Protein AF-A0A979FRA0-F1 (afdb_monomer)

Sequence (270 aa):
MNPRRVLERLTGSRADPGGRPKLDQGNKFKLGGATSFHTFFSFVCSLSHVQKRQSEENLNFDPKLLNEIYFVYCNFIYDYVWGKSGFSLNTWFPELPEVSCQLVKMSRCSTEEKYEFKFSNGVSHSSVFDETSFLQSFYVDKKVFERVGQELCTALDVAVSMGGCEAVVESFYSVVDTQRKGSTMSNETLELQSIIDWCYPKPYRCPATMETVANLMLDGNFLLGITPSPPSVHMDTKNKSPFSEVSKVLQRLKNEPVKYAFLLHTDDFR

Foldseek 3Di:
DDVLVLVQQLFFFAPDPPGDTQTPVGPDPPCVCLVVQLVLLVVCLVDPVSVVCCVVVVDPSDSVCSVVLVCLVSVLSNCQQQNLDDHAVCLQFVFDDRDNFGWGGWHQDPVDQKIWTATPVRDIDIGHGDPPSVLVCCVPPPVNVVSSDPSNNSSVVVVVVVVVVVVLVVLLVVLLVVQVVPDPDDPVVSNVVSCCPSVDDDVVVVLVVLLVVLCCQQVPDVVVPRDHDPQDQDPPVVDPDRAGPSRVSVVVPVPDDDDDDDPDDPPVPD

Radius of gyration: 28.32 Å; Cα contacts (8 Å, |Δi|>4): 254; chains: 1; bounding box: 82×46×56 Å

Solvent-accessible surface area (backbone atoms only — not comparable to full-atom values): 16129 Å² total; per-residue (Å²): 127,66,66,65,70,52,54,65,58,63,21,27,38,34,91,44,100,86,51,74,65,51,28,77,77,44,97,50,86,70,63,90,51,49,64,62,46,44,56,49,52,44,51,51,52,67,35,70,70,50,49,50,47,26,72,76,69,74,49,85,74,46,81,84,45,48,63,59,55,51,47,48,54,53,49,48,56,46,41,45,73,75,44,95,74,93,64,66,60,33,60,36,19,72,65,42,72,98,63,96,54,51,79,31,32,37,41,70,48,94,89,47,86,33,34,37,38,31,31,70,84,71,52,72,46,58,27,49,74,38,65,65,47,46,59,46,38,54,79,70,37,64,72,46,30,72,69,58,36,71,66,51,50,53,53,47,53,51,45,53,53,58,53,47,50,52,54,51,50,52,55,46,51,52,45,39,57,62,56,62,75,73,60,98,69,55,70,70,58,49,50,53,51,29,50,48,63,69,74,41,75,61,66,91,78,35,61,69,59,50,49,50,53,51,48,42,41,50,70,27,34,78,93,79,70,38,70,53,42,78,82,59,81,63,78,51,91,88,45,102,58,98,58,23,76,69,52,49,52,57,50,57,68,70,47,83,78,88,85,71,89,85,81,70,71,86,73,85,79,119

Organism: Hyalella azteca (NCBI:txid294128)

Mean predicted aligned error: 17.28 Å

Secondary structure (DSSP, 8-state):
--HHHHHGGG-EE-SSTTSPPEETT-SS--STTHHHHHHHHHHHHH-HHHHHHHHHHT----TTSHHHHHHHHHHHHHHHHH--SS--GGGT-TTS----SPEEEEEE-SSSSEEEEEETTS-EEEEE--HHHHHHHHHH-HHHHHHHHHHHHHHHHHHHHHHHHHHHHHHHHHHHHHHHTS----HHHHHHHHHHHHHSPPGGG-HHHHHHHHHHHHH-BGGGTBPPPPP-----TT------HHHHHHHHHHS-----TTS--TTTT-

Structure (mmCIF, N/CA/C/O backbone):
data_AF-A0A979FRA0-F1
#
_entry.id   AF-A0A979FRA0-F1
#
loop_
_atom_site.group_PDB
_atom_site.id
_atom_site.type_symbol
_atom_site.label_atom_id
_atom_site.label_alt_id
_atom_site.label_comp_id
_atom_site.label_asym_id
_atom_site.label_entity_id
_atom_site.label_seq_id
_atom_site.pdbx_PDB_ins_code
_atom_site.Cartn_x
_atom_site.Cartn_y
_atom_site.Cartn_z
_atom_site.occupancy
_atom_site.B_iso_or_equiv
_atom_site.auth_seq_id
_atom_site.auth_comp_id
_atom_site.auth_asym_id
_atom_site.auth_atom_id
_atom_site.pdbx_PDB_model_num
ATOM 1 N N . MET A 1 1 ? -0.623 7.232 -3.099 1.00 61.62 1 MET A N 1
ATOM 2 C CA . MET A 1 1 ? -1.800 7.214 -2.198 1.00 61.62 1 MET A CA 1
ATOM 3 C C . MET A 1 1 ? -1.291 6.751 -0.837 1.00 61.62 1 MET A C 1
ATOM 5 O O . MET A 1 1 ? -0.860 5.620 -0.763 1.00 61.62 1 MET A O 1
ATOM 9 N N . ASN A 1 2 ? -1.168 7.613 0.182 1.00 68.81 2 ASN A N 1
ATOM 10 C CA . ASN A 1 2 ? -0.488 7.219 1.431 1.00 68.81 2 ASN A CA 1
ATOM 11 C C . ASN A 1 2 ? -1.510 6.640 2.438 1.00 68.81 2 ASN A C 1
ATOM 13 O O . ASN A 1 2 ? -2.315 7.421 2.963 1.00 68.81 2 ASN A O 1
ATOM 17 N N . PRO A 1 3 ? -1.509 5.318 2.709 1.00 71.31 3 PRO A N 1
ATOM 18 C CA . PRO A 1 3 ? -2.483 4.680 3.599 1.00 71.31 3 PRO A CA 1
ATOM 19 C C . PRO A 1 3 ? -2.369 5.173 5.047 1.00 71.31 3 PRO A C 1
ATOM 21 O O . PRO A 1 3 ? -3.390 5.366 5.709 1.00 71.31 3 PRO A O 1
ATOM 24 N N . ARG A 1 4 ? -1.160 5.512 5.518 1.00 74.56 4 ARG A N 1
ATOM 25 C CA . ARG A 1 4 ? -0.926 6.034 6.876 1.00 74.56 4 ARG A CA 1
ATOM 26 C C . ARG A 1 4 ? -1.679 7.343 7.120 1.00 74.56 4 ARG A C 1
ATOM 28 O O . ARG A 1 4 ? -2.344 7.490 8.139 1.00 74.56 4 ARG A O 1
ATOM 35 N N . ARG A 1 5 ? -1.692 8.254 6.138 1.00 72.88 5 ARG A N 1
ATOM 36 C CA . ARG A 1 5 ? -2.464 9.513 6.224 1.00 72.88 5 ARG A CA 1
ATOM 37 C C . ARG A 1 5 ? -3.975 9.298 6.285 1.00 72.88 5 ARG A C 1
ATOM 39 O O . ARG A 1 5 ? -4.693 10.167 6.776 1.00 72.88 5 ARG A O 1
ATOM 46 N N . VAL A 1 6 ? -4.474 8.189 5.742 1.00 73.88 6 VAL A N 1
ATOM 47 C CA . VAL A 1 6 ? -5.894 7.832 5.844 1.00 73.88 6 VAL A CA 1
ATOM 48 C C . VAL A 1 6 ? -6.181 7.262 7.227 1.00 73.88 6 VAL A C 1
ATOM 50 O O . VAL A 1 6 ? -7.120 7.721 7.8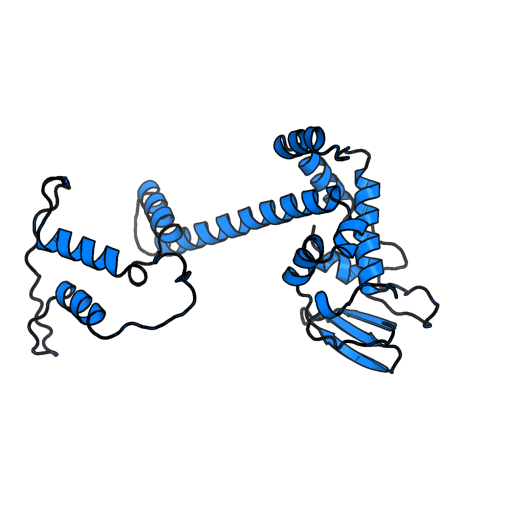69 1.00 73.88 6 VAL A O 1
ATOM 53 N N . LEU A 1 7 ? -5.333 6.362 7.729 1.00 80.38 7 LEU A N 1
ATOM 54 C CA . LEU A 1 7 ? -5.443 5.789 9.076 1.00 80.38 7 LEU A CA 1
ATOM 55 C C . LEU A 1 7 ? -5.371 6.851 10.182 1.00 80.38 7 LEU A C 1
ATOM 57 O O . LEU A 1 7 ? -6.144 6.801 11.133 1.00 80.38 7 LEU A O 1
ATOM 61 N N . GLU A 1 8 ? -4.525 7.868 10.026 1.00 78.62 8 GLU A N 1
ATOM 62 C CA . GLU A 1 8 ? -4.472 9.035 10.921 1.00 78.62 8 GLU A CA 1
ATOM 63 C C . GLU A 1 8 ? -5.811 9.774 11.041 1.00 78.62 8 GLU A C 1
ATOM 65 O O . GLU A 1 8 ? -6.120 10.341 12.084 1.00 78.62 8 GLU A O 1
ATOM 70 N N . ARG A 1 9 ? -6.615 9.793 9.974 1.00 75.75 9 ARG A N 1
ATOM 71 C CA . ARG A 1 9 ? -7.944 10.430 9.978 1.00 75.75 9 ARG A CA 1
ATOM 72 C C . ARG A 1 9 ? -9.012 9.529 10.586 1.00 75.75 9 ARG A C 1
ATOM 74 O O . ARG A 1 9 ? -10.092 10.014 10.915 1.00 75.75 9 ARG A O 1
ATOM 81 N N . LEU A 1 10 ? -8.719 8.237 10.702 1.00 79.12 10 LEU A N 1
ATOM 82 C CA . LEU A 1 10 ? -9.599 7.234 11.281 1.00 79.12 10 LEU A CA 1
ATOM 83 C C . LEU A 1 10 ? -9.422 7.103 12.797 1.00 79.12 10 LEU A C 1
ATOM 85 O O . LEU A 1 10 ? -10.138 6.303 13.396 1.00 79.12 10 LEU A O 1
ATOM 89 N N . THR A 1 11 ? -8.545 7.893 13.432 1.00 85.19 11 THR A N 1
ATOM 90 C CA . THR A 1 11 ? -8.477 7.955 14.897 1.00 85.19 11 THR A CA 1
ATOM 91 C C . THR A 1 11 ? -9.767 8.539 15.467 1.00 85.19 11 THR A C 1
ATOM 93 O O . THR A 1 11 ? -10.363 9.473 14.919 1.00 85.19 11 THR A O 1
ATOM 96 N N . GLY A 1 12 ? -10.242 7.951 16.557 1.00 86.06 12 GLY A N 1
ATOM 97 C CA . GLY A 1 12 ? -11.521 8.308 17.146 1.00 86.06 12 GLY A CA 1
ATOM 98 C C . GLY A 1 12 ? -12.008 7.303 18.175 1.00 86.06 12 GLY A C 1
ATOM 99 O O . GLY A 1 12 ? -11.317 6.347 18.535 1.00 86.06 12 GLY A O 1
ATOM 100 N N . SER A 1 13 ? -13.229 7.526 18.657 1.00 85.75 13 SER A N 1
ATOM 101 C CA . SER A 1 13 ? -13.857 6.695 19.688 1.00 85.75 13 SER A CA 1
ATOM 102 C C . SER A 1 13 ? -15.336 6.436 19.423 1.00 85.75 13 SER A C 1
ATOM 104 O O . SER A 1 13 ? -16.061 7.280 18.901 1.00 85.75 13 SER A O 1
ATOM 106 N N . ARG A 1 14 ? -15.801 5.253 19.806 1.00 83.19 14 ARG A N 1
ATOM 107 C CA . ARG A 1 14 ? -17.188 4.811 19.736 1.00 83.19 14 ARG A CA 1
ATOM 108 C C . ARG A 1 14 ? -17.809 4.965 21.121 1.00 83.19 14 ARG A C 1
ATOM 110 O O . ARG A 1 14 ? -17.266 4.442 22.087 1.00 83.19 14 ARG A O 1
ATOM 117 N N . ALA A 1 15 ? -18.930 5.680 21.211 1.00 67.38 15 ALA A N 1
ATOM 118 C CA . ALA A 1 15 ? -19.650 5.829 22.476 1.00 67.38 15 ALA A CA 1
ATOM 119 C C . ALA A 1 15 ? -20.295 4.502 22.922 1.00 67.38 15 ALA A C 1
ATOM 121 O O . ALA A 1 15 ? -20.262 4.200 24.105 1.00 67.38 15 ALA A O 1
ATOM 122 N N . ASP A 1 16 ? -20.778 3.690 21.966 1.00 64.06 16 ASP A N 1
ATOM 123 C CA . ASP A 1 16 ? -21.444 2.400 22.199 1.00 64.06 16 ASP A CA 1
ATOM 124 C C . ASP A 1 16 ? -21.172 1.393 21.062 1.00 64.06 16 ASP A C 1
ATOM 126 O O . ASP A 1 16 ? -20.960 1.816 19.921 1.00 64.06 16 ASP A O 1
ATOM 130 N N . PRO A 1 17 ? -21.284 0.066 21.297 1.00 59.38 17 PRO A N 1
ATOM 131 C CA . PRO A 1 17 ? -21.150 -0.983 20.273 1.00 59.38 17 PRO A CA 1
ATOM 132 C C . PRO A 1 17 ? -21.996 -0.757 19.006 1.00 59.38 17 PRO A C 1
ATOM 134 O O . PRO A 1 17 ? -21.631 -1.207 17.919 1.00 59.38 17 PRO A O 1
ATOM 137 N N . GLY A 1 18 ? -23.143 -0.080 19.127 1.00 63.12 18 GLY A N 1
ATOM 138 C CA . GLY A 1 18 ? -24.044 0.242 18.012 1.00 63.12 18 GLY A CA 1
ATOM 139 C C . GLY A 1 18 ? -23.847 1.632 17.392 1.00 63.12 18 GLY A C 1
ATOM 140 O O . GLY A 1 18 ? -24.379 1.890 16.315 1.00 63.12 18 GLY A O 1
ATOM 141 N N . GLY A 1 19 ? -23.091 2.529 18.034 1.00 68.25 19 GLY A N 1
ATOM 142 C CA . GLY A 1 19 ? -22.921 3.914 17.581 1.00 68.25 19 GLY A CA 1
ATOM 143 C C . GLY A 1 19 ? -21.961 4.046 16.395 1.00 68.25 19 GLY A C 1
ATOM 144 O O . GLY A 1 19 ? -21.154 3.156 16.132 1.00 68.25 19 GLY A O 1
ATOM 145 N N . ARG A 1 20 ? -21.996 5.167 15.668 1.00 72.88 20 ARG A N 1
ATOM 146 C CA . ARG A 1 20 ? -20.899 5.513 14.744 1.00 72.88 20 ARG A CA 1
ATOM 147 C C . ARG A 1 20 ? -19.710 6.067 15.545 1.00 72.88 20 ARG A C 1
ATOM 149 O O . ARG A 1 20 ? -19.945 6.812 16.498 1.00 72.88 20 ARG A O 1
ATOM 156 N N . PRO A 1 21 ? -18.458 5.721 15.199 1.00 77.06 21 PRO A N 1
ATOM 157 C CA . PRO A 1 21 ? -17.290 6.310 15.840 1.00 77.06 21 PRO A CA 1
ATOM 158 C C . PRO A 1 21 ? -17.247 7.824 15.593 1.00 77.06 21 PRO A C 1
ATOM 160 O O . PRO A 1 21 ? -17.488 8.296 14.481 1.00 77.06 21 PRO A O 1
ATOM 163 N N . LYS A 1 22 ? -16.933 8.580 16.644 1.00 79.94 22 LYS A N 1
ATOM 164 C CA . LYS A 1 22 ? -16.610 10.003 16.603 1.00 79.94 22 LYS A CA 1
ATOM 165 C C . LYS A 1 22 ? -15.120 10.131 16.302 1.00 79.94 22 LYS A C 1
ATOM 167 O O . LYS A 1 22 ? -14.291 9.840 17.163 1.00 79.94 22 LYS A O 1
ATOM 172 N N . LEU A 1 23 ? -14.807 10.524 15.072 1.00 80.94 23 LEU A N 1
ATOM 173 C CA . LEU A 1 23 ? -13.432 10.714 14.611 1.00 80.94 23 LEU A CA 1
ATOM 174 C C . LEU A 1 23 ? -12.859 12.033 15.146 1.00 80.94 23 LEU A C 1
ATOM 176 O O . LEU A 1 23 ? -13.575 13.039 15.214 1.00 80.94 23 LEU A O 1
ATOM 180 N N . ASP A 1 24 ? -11.571 12.043 15.488 1.00 72.31 24 ASP A N 1
ATOM 181 C CA . ASP A 1 24 ? -10.903 13.188 16.128 1.00 72.31 24 ASP A CA 1
ATOM 182 C C . ASP A 1 24 ? -10.883 14.436 15.226 1.00 72.31 24 ASP A C 1
ATOM 184 O O . ASP A 1 24 ? -10.923 15.567 15.708 1.00 72.31 24 ASP A O 1
ATOM 188 N N . GLN A 1 25 ? -10.899 14.254 13.900 1.00 66.56 25 GLN A N 1
ATOM 189 C CA . GLN A 1 25 ? -10.917 15.355 12.923 1.00 66.56 25 GLN A CA 1
ATOM 190 C C . GLN A 1 25 ? -12.334 15.846 12.545 1.00 66.56 25 GLN A C 1
ATOM 192 O O . GLN A 1 25 ? -12.480 16.659 11.623 1.00 66.56 25 GLN A O 1
ATOM 197 N N . GLY A 1 26 ? -13.368 15.398 13.270 1.00 57.03 26 GLY A N 1
ATOM 198 C CA . GLY A 1 26 ? -14.784 15.627 12.969 1.00 57.03 26 GLY A CA 1
ATOM 199 C C . GLY A 1 26 ? -15.350 14.583 11.998 1.00 57.03 26 GLY A C 1
ATOM 200 O O . GLY A 1 26 ? -14.606 13.941 11.266 1.00 57.03 26 GLY A O 1
ATOM 201 N N . ASN A 1 27 ? -16.681 14.421 11.959 1.00 50.19 27 ASN A N 1
ATOM 202 C CA . ASN A 1 27 ? -17.421 13.424 11.148 1.00 50.19 27 ASN A CA 1
ATOM 203 C C . ASN A 1 27 ? -17.244 13.536 9.615 1.00 50.19 27 ASN A C 1
ATOM 205 O O . ASN A 1 27 ? -18.031 12.974 8.855 1.00 50.19 27 ASN A O 1
ATOM 209 N N . LYS A 1 28 ? -16.263 14.293 9.131 1.00 48.88 28 LYS A N 1
ATOM 210 C CA . LYS A 1 28 ? -15.995 14.470 7.712 1.00 48.88 28 LYS A CA 1
ATOM 211 C C . LYS A 1 28 ? -14.612 13.913 7.428 1.00 48.88 28 LYS A C 1
ATOM 213 O O . LYS A 1 28 ? -13.627 14.440 7.939 1.00 48.88 28 LYS A O 1
ATOM 218 N N . PHE A 1 29 ? -14.544 12.912 6.551 1.00 52.38 29 PHE A N 1
ATOM 219 C CA . PHE A 1 29 ? -13.369 12.696 5.713 1.00 52.38 29 PHE A CA 1
ATOM 220 C C . PHE A 1 29 ? -12.988 14.058 5.125 1.00 52.38 29 PHE A C 1
ATOM 222 O O . PHE A 1 29 ? -13.636 14.548 4.200 1.00 52.38 29 PHE A 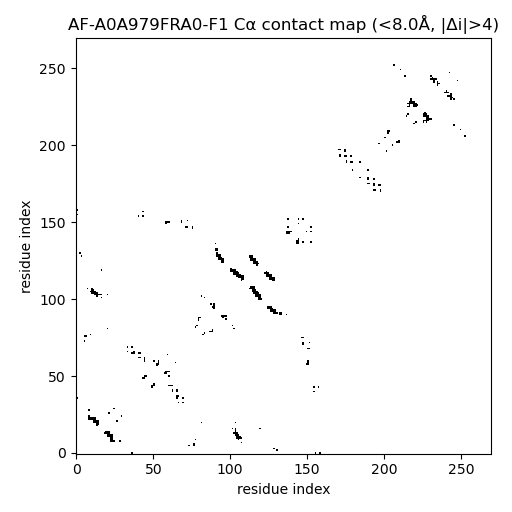O 1
ATOM 229 N N . LYS A 1 30 ? -12.009 14.754 5.712 1.00 50.66 30 LYS A N 1
ATOM 230 C CA . LYS A 1 30 ? -11.547 16.014 5.138 1.00 50.66 30 LYS A CA 1
ATOM 231 C C . LYS A 1 30 ? -10.976 15.678 3.762 1.00 50.66 30 LYS A C 1
ATOM 233 O O . LYS A 1 30 ? -10.044 14.882 3.660 1.00 50.66 30 LYS A O 1
ATOM 238 N N . LEU A 1 31 ? -11.519 16.318 2.723 1.00 49.50 31 LEU A N 1
ATOM 239 C CA . LEU A 1 31 ? -11.141 16.196 1.305 1.00 49.50 31 LEU A CA 1
ATOM 240 C C . LEU A 1 31 ? -9.665 16.518 1.002 1.00 49.50 31 LEU A C 1
ATOM 242 O O . LEU A 1 31 ? -9.264 16.472 -0.154 1.00 49.50 31 LEU A O 1
ATOM 246 N N . GLY A 1 32 ? -8.818 16.787 2.000 1.00 52.31 32 GLY A N 1
ATOM 247 C CA . GLY A 1 32 ? -7.389 17.088 1.845 1.00 52.31 32 GLY A CA 1
ATOM 248 C C . GLY A 1 32 ? -6.532 15.927 1.319 1.00 52.31 32 GLY A C 1
ATOM 249 O O . GLY A 1 32 ? -5.332 15.898 1.550 1.00 52.31 32 GLY A O 1
ATOM 250 N N . GLY A 1 33 ? -7.138 14.915 0.700 1.00 63.47 33 GLY A N 1
ATOM 251 C CA . GLY A 1 33 ? -6.466 13.913 -0.132 1.00 63.47 33 GLY A CA 1
ATOM 252 C C . GLY A 1 33 ? -7.189 13.644 -1.456 1.00 63.47 33 GLY A C 1
ATOM 253 O O . GLY A 1 33 ? -6.612 12.989 -2.316 1.00 63.47 33 GLY A O 1
ATOM 254 N N . ALA A 1 34 ? -8.407 14.169 -1.638 1.00 71.69 34 ALA A N 1
ATOM 255 C CA . ALA A 1 34 ? -9.209 13.981 -2.840 1.00 71.69 34 ALA A CA 1
ATOM 256 C C . ALA A 1 34 ? -8.566 14.689 -4.030 1.00 71.69 34 ALA A C 1
ATOM 258 O O . ALA A 1 34 ? -8.381 14.072 -5.063 1.00 71.69 34 ALA A O 1
ATOM 259 N N . THR A 1 35 ? -8.112 15.936 -3.867 1.00 72.50 35 THR A N 1
ATOM 260 C CA . THR A 1 35 ? -7.425 16.668 -4.943 1.00 72.50 35 THR A CA 1
ATOM 261 C C . THR A 1 35 ? -6.179 15.924 -5.422 1.00 72.50 35 THR A C 1
ATOM 263 O O . THR A 1 35 ? -6.018 15.707 -6.616 1.00 72.50 35 THR A O 1
ATOM 266 N N . SER A 1 36 ? -5.331 15.462 -4.496 1.00 73.56 36 SER A N 1
ATOM 267 C CA . SER A 1 36 ? -4.138 14.679 -4.838 1.00 73.56 36 SER A CA 1
ATOM 268 C C . SER A 1 36 ? -4.493 13.348 -5.497 1.00 73.56 36 SER A C 1
ATOM 270 O O . SER A 1 36 ? -3.828 12.946 -6.447 1.00 73.56 36 SER A O 1
ATOM 272 N N . PHE A 1 37 ? -5.543 12.674 -5.019 1.00 78.69 37 PHE A N 1
ATOM 273 C CA . PHE A 1 37 ? -6.024 11.447 -5.640 1.00 78.69 37 PHE A CA 1
ATOM 274 C C . PHE A 1 37 ? -6.607 11.695 -7.032 1.00 78.69 37 PHE A C 1
ATOM 276 O O . PHE A 1 37 ? -6.318 10.927 -7.932 1.00 78.69 37 PHE A O 1
ATOM 283 N N . HIS A 1 38 ? -7.362 12.771 -7.248 1.00 82.44 38 HIS A N 1
ATOM 284 C CA . HIS A 1 38 ? -7.928 13.116 -8.552 1.00 82.44 38 HIS A CA 1
ATOM 285 C C . HIS A 1 38 ? -6.833 13.419 -9.568 1.00 82.44 38 HIS A C 1
ATOM 287 O O . HIS A 1 38 ? -6.895 12.917 -10.687 1.00 82.44 38 HIS A O 1
ATOM 293 N N . THR A 1 39 ? -5.816 14.194 -9.177 1.00 81.12 39 THR A N 1
ATOM 294 C CA . THR A 1 39 ?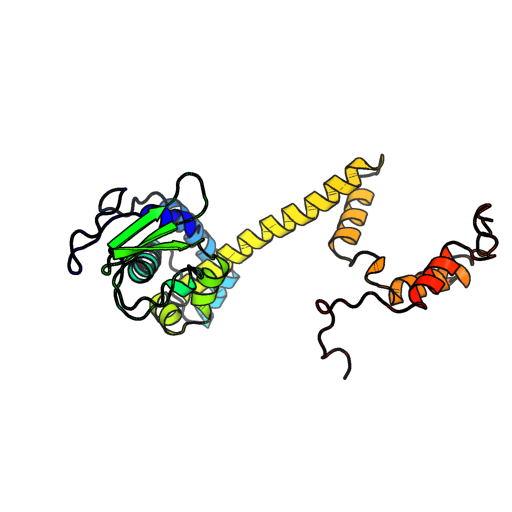 -4.649 14.453 -10.030 1.00 81.12 39 THR A CA 1
ATOM 295 C C . THR A 1 39 ? -3.941 13.148 -10.381 1.00 81.12 39 THR A C 1
ATOM 297 O O . THR A 1 39 ? -3.661 12.898 -11.550 1.00 81.12 39 THR A O 1
ATOM 300 N N . PHE A 1 40 ? -3.706 12.291 -9.384 1.00 83.56 40 PHE A N 1
ATOM 301 C CA . PHE A 1 40 ? -3.087 10.985 -9.589 1.00 83.56 40 PHE A CA 1
ATOM 302 C C . PHE A 1 40 ? -3.925 10.080 -10.502 1.00 83.56 40 PHE A C 1
ATOM 304 O O . PHE A 1 40 ? -3.415 9.547 -11.476 1.00 83.56 40 PHE A O 1
ATOM 311 N N . PHE A 1 41 ? -5.219 9.939 -10.236 1.00 84.50 41 PHE A N 1
ATOM 312 C CA . PHE A 1 41 ? -6.106 9.073 -11.003 1.00 84.50 41 PHE A CA 1
ATOM 313 C C . PHE A 1 41 ? -6.277 9.570 -12.443 1.00 84.50 41 PHE A C 1
ATOM 315 O O . PHE A 1 41 ? -6.300 8.772 -13.374 1.00 84.50 41 PHE A O 1
ATOM 322 N N . SER A 1 42 ? -6.311 10.890 -12.647 1.00 85.50 42 SER A N 1
ATOM 323 C CA . SER A 1 42 ? -6.307 11.485 -13.991 1.00 85.50 42 SER A CA 1
ATOM 324 C C . SER A 1 42 ? -5.020 11.158 -14.750 1.00 85.50 42 SER A C 1
ATOM 326 O O . SER A 1 42 ? -5.074 10.889 -15.946 1.00 85.50 42 SER A O 1
ATOM 328 N N . PHE A 1 43 ? -3.876 11.140 -14.058 1.00 85.50 43 PHE A N 1
ATOM 329 C CA . PHE A 1 43 ? -2.614 10.666 -14.623 1.00 85.50 43 PHE A CA 1
ATOM 330 C C . PHE A 1 43 ? -2.663 9.166 -14.945 1.00 85.50 43 PHE A C 1
ATOM 332 O O . PHE A 1 43 ? -2.285 8.778 -16.040 1.00 85.50 43 PHE A O 1
ATOM 339 N N . VAL A 1 44 ? -3.202 8.322 -14.060 1.00 84.62 44 VAL A N 1
ATOM 340 C CA . VAL A 1 44 ? -3.384 6.884 -14.342 1.00 84.62 44 VAL A CA 1
ATOM 341 C C . VAL A 1 44 ? -4.217 6.679 -15.614 1.00 84.62 44 VAL A C 1
ATOM 343 O O . VAL A 1 44 ? -3.823 5.910 -16.486 1.00 84.62 44 VAL A O 1
ATOM 346 N N . CYS A 1 45 ? -5.317 7.422 -15.769 1.00 86.12 45 CYS A N 1
ATOM 347 C CA . CYS A 1 45 ? -6.176 7.358 -16.958 1.00 86.12 45 CYS A CA 1
ATOM 348 C C . CYS A 1 45 ? -5.483 7.845 -18.247 1.00 86.12 45 CYS A C 1
ATOM 350 O O . CYS A 1 45 ? -5.930 7.512 -19.347 1.00 86.12 45 CYS A O 1
ATOM 352 N N . SER A 1 46 ? -4.417 8.649 -18.151 1.00 86.12 46 SER A N 1
ATOM 353 C CA . SER A 1 46 ? -3.678 9.139 -19.323 1.00 86.12 46 SER A CA 1
ATOM 354 C C . SER A 1 46 ? -2.581 8.182 -19.800 1.00 86.12 46 SER A C 1
ATOM 356 O O . SER A 1 46 ? -2.034 8.378 -20.887 1.00 86.12 46 SER A O 1
ATOM 358 N N . LEU A 1 47 ? -2.264 7.136 -19.030 1.00 84.00 47 LEU A N 1
ATOM 359 C CA . LEU A 1 47 ? -1.235 6.163 -19.383 1.00 84.00 47 LEU A CA 1
ATOM 360 C C . LEU A 1 47 ? -1.697 5.255 -20.530 1.00 84.00 47 LEU A C 1
ATOM 362 O O . LEU A 1 47 ? -2.716 4.572 -20.439 1.00 84.00 47 LEU A O 1
ATOM 366 N N . SER A 1 48 ? -0.896 5.179 -21.596 1.00 84.12 48 SER A N 1
ATOM 367 C CA . SER A 1 48 ? -1.219 4.416 -22.812 1.00 84.12 48 SER A CA 1
ATOM 368 C C . SER A 1 48 ? -1.462 2.924 -22.558 1.00 84.12 48 SER A C 1
ATOM 370 O O . SER A 1 48 ? -2.352 2.325 -23.157 1.00 84.12 48 SER A O 1
ATOM 372 N N . HIS A 1 49 ? -0.709 2.315 -21.641 1.00 82.12 49 HIS A N 1
ATOM 373 C CA . HIS A 1 49 ? -0.892 0.914 -21.260 1.00 82.12 49 HIS A CA 1
ATOM 374 C C . HIS A 1 49 ? -2.162 0.689 -20.424 1.00 82.12 49 HIS A C 1
ATOM 376 O O . HIS A 1 49 ? -2.781 -0.362 -20.556 1.00 82.12 49 HIS A O 1
ATOM 382 N N . VAL A 1 50 ? -2.593 1.674 -19.623 1.00 83.44 50 VAL A N 1
ATOM 383 C CA . VAL A 1 50 ? -3.870 1.619 -18.887 1.00 83.44 50 VAL A CA 1
ATOM 384 C C . VAL A 1 50 ? -5.043 1.764 -19.852 1.00 83.44 50 VAL A C 1
ATOM 386 O O . VAL A 1 50 ? -5.986 0.988 -19.770 1.00 83.44 50 VAL A O 1
ATOM 389 N N . GLN A 1 51 ? -4.962 2.679 -20.822 1.00 83.38 51 GLN A N 1
ATOM 390 C CA . GLN A 1 51 ? -5.981 2.836 -21.871 1.00 83.38 51 GLN A CA 1
ATOM 391 C C . GLN A 1 51 ? -6.116 1.581 -22.742 1.00 83.38 51 GLN A C 1
ATOM 393 O O . GLN A 1 51 ? -7.223 1.160 -23.077 1.00 83.38 51 GLN A O 1
ATOM 398 N N . LYS A 1 52 ? -4.988 0.939 -23.071 1.00 82.56 52 LYS A N 1
ATOM 399 C CA . LYS A 1 52 ? -4.986 -0.353 -23.763 1.00 82.56 52 LYS A CA 1
ATOM 400 C C . LYS A 1 52 ? -5.683 -1.427 -22.920 1.00 82.56 52 LYS A C 1
ATOM 402 O O . LYS A 1 52 ? -6.617 -2.066 -23.400 1.00 82.56 52 LYS A O 1
ATOM 407 N N . ARG A 1 53 ? -5.302 -1.558 -21.648 1.00 79.31 53 ARG A N 1
ATOM 408 C CA . ARG A 1 53 ? -5.908 -2.520 -20.716 1.00 79.31 53 ARG A CA 1
ATOM 409 C C . ARG A 1 53 ? -7.403 -2.265 -20.502 1.00 79.31 53 ARG A C 1
ATOM 411 O O . ARG A 1 53 ? -8.182 -3.206 -20.474 1.00 79.31 53 ARG A O 1
ATOM 418 N N . GLN A 1 54 ? -7.824 -1.002 -20.449 1.00 83.25 54 GLN A N 1
ATOM 419 C CA . GLN A 1 54 ? -9.232 -0.602 -20.411 1.00 83.25 54 GLN A CA 1
ATOM 420 C C . GLN A 1 54 ? -10.027 -1.171 -21.591 1.00 83.25 54 GLN A C 1
ATOM 422 O O . GLN A 1 54 ? -11.124 -1.685 -21.385 1.00 83.25 54 GLN A O 1
ATOM 427 N N . SER A 1 55 ? -9.475 -1.114 -22.807 1.00 80.38 55 SER A N 1
ATOM 428 C CA . SER A 1 55 ? -10.135 -1.661 -24.001 1.00 80.38 55 SER A CA 1
ATOM 429 C C . SER A 1 55 ? -10.161 -3.194 -24.051 1.00 80.38 55 SER A C 1
ATOM 431 O O . SER A 1 55 ? -11.089 -3.767 -24.614 1.00 80.38 55 SER A O 1
ATOM 433 N N . GLU A 1 56 ? -9.166 -3.858 -23.457 1.00 83.25 56 GLU A N 1
ATOM 434 C CA . GLU A 1 56 ? -9.031 -5.322 -23.457 1.00 83.25 56 GLU A CA 1
ATOM 435 C C . GLU A 1 56 ? -9.850 -5.986 -22.338 1.00 83.25 56 GLU A C 1
ATOM 437 O O . GLU A 1 56 ? -10.426 -7.054 -22.539 1.00 83.25 56 GLU A O 1
ATOM 442 N N . GLU A 1 57 ? -9.929 -5.347 -21.169 1.00 78.38 57 GLU A N 1
ATOM 443 C CA . GLU A 1 57 ? -10.529 -5.897 -19.946 1.00 78.38 57 GLU A CA 1
ATOM 444 C C . GLU A 1 57 ? -11.879 -5.235 -19.580 1.00 78.38 57 GLU A C 1
ATOM 446 O O . GLU A 1 57 ? -12.447 -5.548 -18.537 1.00 78.38 57 GLU A O 1
ATOM 451 N N . ASN A 1 58 ? -12.422 -4.348 -20.430 1.00 79.38 58 ASN A N 1
ATOM 452 C CA . ASN A 1 58 ? -13.663 -3.583 -20.193 1.00 79.38 58 ASN A CA 1
ATOM 453 C C . ASN A 1 58 ? -13.674 -2.812 -18.854 1.00 79.38 58 ASN A C 1
ATOM 455 O O . ASN A 1 58 ? -14.692 -2.764 -18.161 1.00 79.38 58 ASN A O 1
ATOM 459 N N . LEU A 1 59 ? -12.543 -2.205 -18.483 1.00 76.62 59 LEU A N 1
ATOM 460 C CA . LEU A 1 59 ? -12.397 -1.482 -17.213 1.00 76.62 59 LEU A CA 1
ATOM 461 C C . LEU A 1 59 ? -12.883 -0.035 -17.305 1.00 76.62 59 LEU A C 1
ATOM 463 O O . LEU A 1 59 ? -12.698 0.646 -18.315 1.00 76.62 59 LEU A O 1
ATOM 467 N N . ASN A 1 60 ? -13.443 0.485 -16.216 1.00 77.31 60 ASN A N 1
ATOM 468 C CA . ASN A 1 60 ? -13.986 1.842 -16.185 1.00 77.31 60 ASN A CA 1
ATOM 469 C C . ASN A 1 60 ? -12.964 2.876 -15.673 1.00 77.31 60 ASN A C 1
ATOM 471 O O . ASN A 1 60 ? -13.112 3.451 -14.596 1.00 77.31 60 ASN A O 1
ATOM 475 N N . PHE A 1 61 ? -11.941 3.172 -16.483 1.00 77.31 61 PHE A N 1
ATOM 476 C CA . PHE A 1 61 ? -11.024 4.299 -16.249 1.00 77.31 61 PHE A CA 1
ATOM 477 C C . PHE A 1 61 ? -11.515 5.571 -16.946 1.00 77.31 61 PHE A C 1
ATOM 479 O O . PHE A 1 61 ? -10.947 6.024 -17.936 1.00 77.31 61 PHE A O 1
ATOM 486 N N . ASP A 1 62 ? -12.607 6.146 -16.441 1.00 78.31 62 ASP A N 1
ATOM 487 C CA . ASP A 1 62 ? -13.065 7.480 -16.847 1.00 78.31 62 ASP A CA 1
ATOM 488 C C . ASP A 1 62 ? -12.684 8.499 -15.754 1.00 78.31 62 ASP A C 1
ATOM 490 O O . ASP A 1 62 ? -13.050 8.311 -14.587 1.00 78.31 62 ASP A O 1
ATOM 494 N N . PRO A 1 63 ? -12.012 9.617 -16.091 1.00 77.12 63 PRO A N 1
ATOM 495 C CA . PRO A 1 63 ? -11.824 10.754 -15.190 1.00 77.12 63 PRO A CA 1
ATOM 496 C C . PRO A 1 63 ? -13.117 11.348 -14.608 1.00 77.12 63 PRO A C 1
ATOM 498 O O . PRO A 1 63 ? -13.047 12.263 -13.801 1.00 77.12 63 PRO A O 1
ATOM 501 N N . LYS A 1 64 ? -14.312 10.902 -14.989 1.00 81.12 64 LYS A N 1
ATOM 502 C CA . LYS A 1 64 ? -15.570 11.244 -14.304 1.00 81.12 64 LYS A CA 1
ATOM 503 C C . LYS A 1 64 ? -15.823 10.391 -13.057 1.00 81.12 64 LYS A C 1
ATOM 505 O O . LYS A 1 64 ? -16.527 10.841 -12.154 1.00 81.12 64 LYS A O 1
ATOM 510 N N . LEU A 1 65 ? -15.218 9.205 -12.971 1.00 81.06 65 LEU A N 1
ATOM 511 C CA . LEU A 1 65 ? -15.410 8.228 -11.889 1.00 81.06 65 LEU A CA 1
ATOM 512 C C . LEU A 1 65 ? -14.438 8.414 -10.714 1.00 81.06 65 LEU A C 1
ATOM 514 O O . LEU A 1 65 ? -14.535 7.723 -9.704 1.00 81.06 65 LEU A O 1
ATOM 518 N N . LEU A 1 66 ? -13.530 9.391 -10.793 1.00 80.56 66 LEU A N 1
ATOM 519 C CA . LEU A 1 66 ? -12.524 9.667 -9.758 1.00 80.56 66 LEU A CA 1
ATOM 520 C C . LEU A 1 66 ? -13.104 9.883 -8.355 1.00 80.56 66 LEU A C 1
ATOM 522 O O . LEU A 1 66 ? -12.511 9.421 -7.383 1.00 80.56 66 LEU A O 1
ATOM 526 N N . ASN A 1 67 ? -14.275 10.516 -8.240 1.00 80.62 67 ASN A N 1
ATOM 527 C CA . ASN A 1 67 ? -14.937 10.685 -6.946 1.00 80.62 67 ASN A CA 1
ATOM 528 C C . ASN A 1 67 ? -15.432 9.340 -6.411 1.00 80.62 67 ASN A C 1
ATOM 530 O O . ASN A 1 67 ? -15.221 9.027 -5.244 1.00 80.62 67 ASN A O 1
ATOM 534 N N . GLU A 1 68 ? -16.079 8.548 -7.263 1.00 82.81 68 GLU A N 1
ATOM 535 C CA . GLU A 1 68 ? -16.642 7.251 -6.897 1.00 82.81 68 GLU A CA 1
ATOM 536 C C . GLU A 1 68 ? -15.548 6.300 -6.414 1.00 82.81 68 GLU A C 1
ATOM 538 O O . GLU A 1 68 ? -15.630 5.785 -5.300 1.00 82.81 68 GLU A O 1
ATOM 543 N N . ILE A 1 69 ? -14.460 6.178 -7.174 1.00 80.69 69 ILE A N 1
ATOM 544 C CA . ILE A 1 69 ? -13.322 5.317 -6.830 1.00 80.69 69 ILE A CA 1
ATOM 545 C C . ILE A 1 69 ? -12.634 5.802 -5.545 1.00 80.69 69 ILE A C 1
ATOM 547 O O . ILE A 1 69 ? -12.282 4.997 -4.678 1.00 80.69 69 ILE A O 1
ATOM 551 N N . TYR A 1 70 ? -12.496 7.119 -5.359 1.00 81.75 70 TYR A N 1
ATOM 552 C CA . TYR A 1 70 ? -11.963 7.673 -4.113 1.00 81.75 70 TYR A CA 1
ATOM 553 C C . TYR A 1 70 ? -12.841 7.338 -2.900 1.00 81.75 70 TYR A C 1
ATOM 555 O O . TYR A 1 70 ? -12.323 7.006 -1.827 1.00 81.75 70 TYR A O 1
ATOM 563 N N . PHE A 1 71 ? -14.166 7.407 -3.057 1.00 81.38 71 PHE A N 1
ATOM 564 C CA . PHE A 1 71 ? -15.113 7.034 -2.009 1.00 81.38 71 PHE A CA 1
ATOM 565 C C . PHE A 1 71 ? -15.080 5.534 -1.722 1.00 81.38 71 PHE A C 1
ATOM 567 O O . PHE A 1 71 ? -15.073 5.169 -0.548 1.00 81.38 71 PHE A O 1
ATOM 574 N N . VAL A 1 72 ? -14.996 4.680 -2.747 1.00 83.50 72 VAL A N 1
ATOM 575 C CA . VAL A 1 72 ? -14.836 3.223 -2.589 1.00 83.50 72 VAL A CA 1
ATOM 576 C C . VAL A 1 72 ? -13.593 2.915 -1.759 1.00 83.50 72 VAL A C 1
ATOM 578 O O . VAL A 1 72 ? -13.695 2.206 -0.759 1.00 83.50 72 VAL A O 1
ATOM 581 N N . TYR A 1 73 ? -12.450 3.524 -2.084 1.00 82.62 73 TYR A N 1
ATOM 582 C CA . TYR A 1 73 ? -11.215 3.356 -1.315 1.00 82.62 73 TYR A CA 1
ATOM 583 C C . TYR A 1 73 ? -11.359 3.797 0.150 1.00 82.62 73 TYR A C 1
ATOM 585 O O . TYR A 1 73 ? -11.011 3.061 1.074 1.00 82.62 73 TYR A O 1
ATOM 593 N N . CYS A 1 74 ? -11.878 5.007 0.379 1.00 79.81 74 CYS A N 1
ATOM 594 C CA . CYS A 1 74 ? -12.026 5.554 1.727 1.00 79.81 74 CYS A CA 1
ATOM 595 C C . CYS A 1 74 ? -13.001 4.728 2.578 1.00 79.81 74 CYS A C 1
ATOM 597 O O . CYS A 1 74 ? -12.717 4.455 3.746 1.00 79.81 74 CYS A O 1
ATOM 599 N N . ASN A 1 75 ? -14.128 4.318 1.990 1.00 82.19 75 ASN A N 1
ATOM 600 C CA . ASN A 1 75 ? -15.124 3.479 2.648 1.00 82.19 75 ASN A CA 1
ATOM 601 C C . ASN A 1 75 ? -14.567 2.087 2.934 1.00 82.19 75 ASN A C 1
ATOM 603 O O . ASN A 1 75 ? -14.776 1.582 4.029 1.00 82.19 75 ASN A O 1
ATOM 607 N N . PHE A 1 76 ? -13.803 1.498 2.010 1.00 85.50 76 PHE A N 1
ATOM 608 C CA . PHE A 1 76 ? -13.141 0.217 2.239 1.00 85.50 76 PHE A CA 1
ATOM 609 C C . PHE A 1 76 ? -12.244 0.259 3.480 1.00 85.50 76 PHE A C 1
ATOM 611 O O . PHE A 1 76 ? -12.432 -0.552 4.381 1.00 85.50 76 PHE A O 1
ATOM 618 N N . ILE A 1 77 ? -11.327 1.230 3.577 1.00 85.19 77 ILE A N 1
ATOM 619 C CA . ILE A 1 77 ? -10.428 1.341 4.739 1.00 85.19 77 ILE A CA 1
ATOM 620 C C . ILE A 1 77 ? -11.228 1.602 6.019 1.00 85.19 77 ILE A C 1
ATOM 622 O O . ILE A 1 77 ? -10.943 1.010 7.059 1.00 85.19 77 ILE A O 1
ATOM 626 N N . TYR A 1 78 ? -12.250 2.458 5.955 1.00 83.25 78 TYR A N 1
ATOM 627 C CA . TYR A 1 78 ? -13.129 2.700 7.096 1.00 83.25 78 TYR A CA 1
ATOM 628 C C . TYR A 1 78 ? -13.822 1.423 7.568 1.00 83.25 78 TYR A C 1
ATOM 630 O O . TYR A 1 78 ? -13.797 1.117 8.757 1.00 83.25 78 TYR A O 1
ATOM 638 N N . ASP A 1 79 ? -14.415 0.668 6.649 1.00 81.31 79 ASP A N 1
ATOM 639 C CA . ASP A 1 79 ? -15.139 -0.561 6.951 1.00 81.31 79 ASP A CA 1
ATOM 640 C C . ASP A 1 79 ? -14.198 -1.686 7.393 1.00 81.31 79 ASP A C 1
ATOM 642 O O . ASP A 1 79 ? -14.589 -2.510 8.214 1.00 81.31 79 ASP A O 1
ATOM 646 N N . TYR A 1 80 ? -12.955 -1.700 6.914 1.00 85.88 80 TYR A N 1
ATOM 647 C CA . TYR A 1 80 ? -11.930 -2.634 7.372 1.00 85.88 80 TYR A CA 1
ATOM 648 C C . TYR A 1 80 ? -11.525 -2.357 8.826 1.00 85.88 80 TYR A C 1
ATOM 650 O O . TYR A 1 80 ? -11.412 -3.276 9.631 1.00 85.88 80 TYR A O 1
ATOM 658 N N . VAL A 1 81 ? -11.334 -1.081 9.181 1.00 85.19 81 VAL A N 1
ATOM 659 C CA . VAL A 1 81 ? -10.875 -0.677 10.521 1.00 85.19 81 VAL A CA 1
ATOM 660 C C . VAL A 1 81 ? -12.011 -0.670 11.550 1.00 85.19 81 VAL A C 1
ATOM 662 O O . VAL A 1 81 ? -11.834 -1.117 12.682 1.00 85.19 81 VAL A O 1
ATOM 665 N N . TRP A 1 82 ? -13.181 -0.145 11.179 1.00 83.12 82 TRP A N 1
ATOM 666 C CA . TRP A 1 82 ? -14.299 0.129 12.093 1.00 83.12 82 TRP A CA 1
ATOM 667 C C . TRP A 1 82 ? -15.547 -0.737 11.851 1.00 83.12 82 TRP A C 1
ATOM 669 O O . TRP A 1 82 ? -16.458 -0.756 12.698 1.00 83.12 82 TRP A O 1
ATOM 679 N N . GLY A 1 83 ? -15.628 -1.423 10.708 1.00 72.06 83 GLY A N 1
ATOM 680 C CA . GLY A 1 83 ? -16.737 -2.304 10.348 1.00 72.06 83 GLY A CA 1
ATOM 681 C C . GLY A 1 83 ? -16.662 -3.655 11.063 1.00 72.06 83 GLY A C 1
ATOM 682 O O . GLY A 1 83 ? -15.603 -4.134 11.445 1.00 72.06 83 GLY A O 1
ATOM 683 N N . LYS A 1 84 ? -17.826 -4.271 11.298 1.00 61.28 84 LYS A N 1
ATOM 684 C CA . LYS A 1 84 ? -17.956 -5.509 12.095 1.00 61.28 84 LYS A CA 1
ATOM 685 C C . LYS A 1 84 ? -17.896 -6.805 11.281 1.00 61.28 84 LYS A C 1
ATOM 687 O O . LYS A 1 84 ? -18.116 -7.869 11.849 1.00 61.28 84 LYS A O 1
ATOM 692 N N . SER A 1 85 ? -17.698 -6.752 9.967 1.00 55.81 85 SER A N 1
ATOM 693 C CA . SER A 1 85 ? -18.002 -7.899 9.105 1.00 55.81 85 SER A CA 1
ATOM 694 C C . SER A 1 85 ? -16.907 -8.197 8.090 1.00 55.81 85 SER A C 1
ATOM 696 O O . SER A 1 85 ? -16.748 -7.470 7.111 1.00 55.81 85 SER A O 1
ATOM 698 N N . GLY A 1 86 ? -16.253 -9.342 8.285 1.00 64.12 86 GLY A N 1
ATOM 699 C CA . GLY A 1 86 ? -15.621 -10.116 7.217 1.00 64.12 86 GLY A CA 1
ATOM 700 C C . GLY A 1 86 ? -14.119 -9.933 7.025 1.00 64.12 86 GLY A C 1
ATOM 701 O O . GLY A 1 86 ? -13.543 -10.773 6.339 1.00 64.12 86 GLY A O 1
ATOM 702 N N . PHE A 1 87 ? -13.512 -8.914 7.637 1.00 73.19 87 PHE A N 1
ATOM 703 C CA . PHE A 1 87 ? -12.081 -8.623 7.535 1.00 73.19 87 PHE A CA 1
ATOM 704 C C . PHE A 1 87 ? -11.398 -8.678 8.896 1.00 73.19 87 PHE A C 1
ATOM 706 O O . PHE A 1 87 ? -11.991 -8.304 9.909 1.00 73.19 87 PHE A O 1
ATOM 713 N N . SER A 1 88 ? -10.154 -9.149 8.909 1.00 80.12 88 SER A N 1
ATOM 714 C CA . SER A 1 88 ? -9.387 -9.324 10.135 1.00 80.12 88 SER A CA 1
ATOM 715 C C . SER A 1 88 ? -8.366 -8.205 10.298 1.00 80.12 88 SER A C 1
ATOM 717 O O . SER A 1 88 ? -7.405 -8.116 9.536 1.00 80.12 88 SER A O 1
ATOM 719 N N . LEU A 1 89 ? -8.563 -7.354 11.309 1.00 83.94 89 LEU A N 1
ATOM 720 C CA . LEU A 1 89 ? -7.722 -6.178 11.559 1.00 83.94 89 LEU A CA 1
ATOM 721 C C . LEU A 1 89 ? -6.248 -6.542 11.807 1.00 83.94 89 LEU A C 1
ATOM 723 O O . LEU A 1 89 ? -5.362 -5.766 11.455 1.00 83.94 89 LEU A O 1
ATOM 727 N N . ASN A 1 90 ? -5.990 -7.731 12.362 1.00 85.56 90 ASN A N 1
ATOM 728 C CA . ASN A 1 90 ? -4.640 -8.244 12.605 1.00 85.56 90 ASN A CA 1
ATOM 729 C C . ASN A 1 90 ? -3.800 -8.388 11.322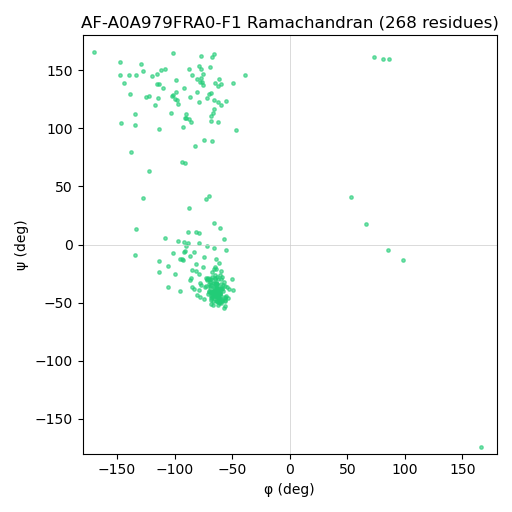 1.00 85.56 90 ASN A C 1
ATOM 731 O O . ASN A 1 90 ? -2.580 -8.320 11.393 1.00 85.56 90 ASN A O 1
ATOM 735 N N . THR A 1 91 ? -4.431 -8.502 10.149 1.00 86.25 91 THR A N 1
ATOM 736 C CA . THR A 1 91 ? -3.726 -8.564 8.861 1.00 86.25 91 THR A CA 1
ATOM 737 C C . THR A 1 91 ? -2.908 -7.300 8.630 1.00 86.25 91 THR A C 1
ATOM 739 O O . THR A 1 91 ? -1.787 -7.366 8.154 1.00 86.25 91 THR A O 1
ATOM 742 N N . TRP A 1 92 ? -3.453 -6.128 8.963 1.00 88.94 92 TRP A N 1
ATOM 743 C CA . TRP A 1 92 ? -2.756 -4.846 8.780 1.00 88.94 92 TRP A CA 1
ATOM 744 C C . TRP A 1 92 ? -1.977 -4.418 10.029 1.00 88.94 92 TRP A C 1
ATOM 746 O O . TRP A 1 92 ? -1.177 -3.483 9.981 1.00 88.94 92 TRP A O 1
ATOM 756 N N . PHE A 1 93 ? -2.241 -5.083 11.151 1.00 90.00 93 PHE A N 1
ATOM 757 C CA . PHE A 1 93 ? -1.722 -4.765 12.472 1.00 90.00 93 PHE A CA 1
ATOM 758 C C . PHE A 1 93 ? -1.327 -6.072 13.181 1.00 90.00 93 PHE A C 1
ATOM 760 O O . PHE A 1 93 ? -2.099 -6.580 13.998 1.00 90.00 93 PHE A O 1
ATOM 767 N N . PRO A 1 94 ? -0.151 -6.641 12.863 1.00 85.44 94 PRO A N 1
ATOM 768 C CA . PRO A 1 94 ? 0.215 -8.014 13.231 1.00 85.44 94 PRO A CA 1
ATOM 769 C C . PRO A 1 94 ? 0.337 -8.252 14.743 1.00 85.44 94 PRO A C 1
ATOM 771 O O . PRO A 1 94 ? 0.265 -9.392 15.193 1.00 85.44 94 PRO A O 1
ATOM 774 N N . GLU A 1 95 ? 0.502 -7.193 15.541 1.00 87.56 95 GLU A N 1
ATOM 775 C CA . GLU A 1 95 ? 0.591 -7.277 17.006 1.00 87.56 95 GLU A CA 1
ATOM 776 C C . GLU A 1 95 ? -0.797 -7.339 17.675 1.00 87.56 95 GLU A C 1
ATOM 778 O O . GLU A 1 95 ? -0.901 -7.545 18.889 1.00 87.56 95 GLU A O 1
ATOM 783 N N . LEU A 1 96 ? -1.881 -7.176 16.904 1.00 85.25 96 LEU A N 1
ATOM 784 C CA . LEU A 1 96 ? -3.240 -7.323 17.413 1.00 85.25 96 LEU A CA 1
ATOM 785 C C . LEU A 1 96 ? -3.637 -8.801 17.497 1.00 85.25 96 LEU A C 1
ATOM 787 O O . LEU A 1 96 ? -3.517 -9.531 16.510 1.00 85.25 96 LEU A O 1
ATOM 791 N N . PRO A 1 97 ? -4.185 -9.253 18.638 1.00 79.31 97 PRO A N 1
ATOM 792 C CA . PRO A 1 97 ? -4.734 -10.595 18.717 1.00 79.31 97 PRO A CA 1
ATOM 793 C C . PRO A 1 97 ? -5.979 -10.730 17.838 1.00 79.31 97 PRO A C 1
ATOM 795 O O . PRO A 1 97 ? -6.647 -9.748 17.505 1.00 79.31 97 PRO A O 1
ATOM 798 N N . GLU A 1 98 ? -6.345 -11.971 17.519 1.00 76.06 98 GLU A N 1
ATOM 799 C CA . GLU A 1 98 ? -7.681 -12.273 17.006 1.00 76.06 98 GLU A CA 1
ATOM 800 C C . GLU A 1 98 ? -8.708 -12.031 18.113 1.00 76.06 98 GLU A C 1
ATOM 802 O O . GLU A 1 98 ? -9.024 -12.898 18.928 1.00 76.06 98 GLU A O 1
ATOM 807 N N . VAL A 1 99 ? -9.205 -10.800 18.184 1.00 67.50 99 VAL A N 1
ATOM 808 C CA . VAL A 1 99 ? -10.257 -10.415 19.119 1.00 67.50 99 VAL A CA 1
ATOM 809 C C . VAL A 1 99 ? -11.599 -10.469 18.404 1.00 67.50 99 VAL A C 1
ATOM 811 O O . VAL A 1 99 ? -11.849 -9.721 17.466 1.00 67.50 99 VAL A O 1
ATOM 814 N N . SER A 1 100 ? -12.521 -11.285 18.917 1.00 69.81 100 SER A N 1
ATOM 815 C CA . SER A 1 100 ? -13.941 -11.264 18.524 1.00 69.81 100 SER A CA 1
ATOM 816 C C . SER A 1 100 ? -14.691 -10.026 19.048 1.00 69.81 100 SER A C 1
ATOM 818 O O . SER A 1 100 ? -15.897 -9.870 18.845 1.00 69.81 100 SER A O 1
ATOM 820 N N . CYS A 1 101 ? -13.990 -9.163 19.784 1.00 76.62 101 CYS A N 1
ATOM 821 C CA . CYS A 1 101 ? -14.504 -7.961 20.421 1.00 76.62 101 CYS A CA 1
ATOM 822 C C . CYS A 1 101 ? -14.451 -6.769 19.464 1.00 76.62 101 CYS A C 1
ATOM 824 O O . CYS A 1 101 ? -13.575 -6.661 18.613 1.00 76.62 101 CYS A O 1
ATOM 826 N N . GLN A 1 102 ? -15.369 -5.822 19.633 1.00 82.50 102 GLN A N 1
ATOM 827 C CA . GLN A 1 102 ? -15.446 -4.668 18.741 1.00 82.50 102 GLN A CA 1
ATOM 828 C C . GLN A 1 102 ? -14.415 -3.613 19.119 1.00 82.50 102 GLN A C 1
ATOM 830 O O . GLN A 1 102 ? -14.205 -3.340 20.303 1.00 82.50 102 GLN A O 1
ATOM 835 N N . LEU A 1 103 ? -13.832 -2.972 18.107 1.00 86.75 103 LEU A N 1
ATOM 836 C CA . LEU A 1 103 ? -12.994 -1.799 18.301 1.00 86.75 103 LEU A CA 1
ATOM 837 C C . LEU A 1 103 ? -13.841 -0.629 18.828 1.00 86.75 103 LEU A C 1
ATOM 839 O O . LEU A 1 103 ? -14.851 -0.244 18.230 1.00 86.75 103 LEU A O 1
ATOM 843 N N . VAL A 1 104 ? -13.424 -0.076 19.967 1.00 88.19 104 VAL A N 1
ATOM 844 C CA . VAL A 1 104 ? -14.077 1.052 20.646 1.00 88.19 104 VAL A CA 1
ATOM 845 C C . VAL A 1 104 ? -13.276 2.332 20.473 1.00 88.19 104 VAL A C 1
ATOM 847 O O . VAL A 1 104 ? -13.869 3.395 20.322 1.00 88.19 104 VAL A O 1
ATOM 850 N N . LYS A 1 105 ? -11.945 2.272 20.472 1.00 89.38 105 LYS A N 1
ATOM 851 C CA . LYS A 1 105 ? -11.103 3.453 20.256 1.00 89.38 105 LYS A CA 1
ATOM 852 C C . LYS A 1 105 ? -9.868 3.081 19.454 1.00 89.38 105 LYS A C 1
ATOM 854 O O . LYS A 1 105 ? -9.253 2.060 19.741 1.00 89.38 105 LYS A O 1
ATOM 859 N N . MET A 1 106 ? -9.505 3.944 18.516 1.00 90.88 106 MET A N 1
ATOM 860 C CA . MET A 1 106 ? -8.229 3.918 17.811 1.00 90.88 106 MET A CA 1
ATOM 861 C C . MET A 1 106 ? -7.570 5.280 17.992 1.00 90.88 106 MET A C 1
ATOM 863 O O . MET A 1 106 ? -8.188 6.305 17.705 1.00 90.88 106 MET A O 1
ATOM 867 N N . SER A 1 107 ? -6.329 5.305 18.456 1.00 89.31 107 SER A N 1
ATOM 868 C CA . SER A 1 107 ? -5.526 6.526 18.555 1.00 89.31 107 SER A CA 1
ATOM 869 C C . SER A 1 107 ? -4.135 6.286 18.000 1.00 89.31 107 SER A C 1
ATOM 871 O O . SER A 1 107 ? -3.588 5.198 18.125 1.00 89.31 107 SER A O 1
ATOM 873 N N . ARG A 1 108 ? -3.549 7.307 17.379 1.00 87.00 108 ARG A N 1
ATOM 874 C CA . ARG A 1 108 ? -2.149 7.261 16.962 1.00 87.00 108 ARG A CA 1
ATOM 875 C C . ARG A 1 108 ? -1.278 7.825 18.078 1.00 87.00 108 ARG A C 1
ATOM 877 O O . ARG A 1 108 ? -1.595 8.885 18.619 1.00 87.00 108 ARG A O 1
ATOM 884 N N . CYS A 1 109 ? -0.184 7.144 18.394 1.00 80.88 109 CYS A N 1
ATOM 885 C CA . CYS A 1 109 ? 0.828 7.684 19.290 1.00 80.88 109 CYS A CA 1
ATOM 886 C C . CYS A 1 109 ? 1.572 8.830 18.582 1.00 80.88 109 CYS A C 1
ATOM 888 O O . CYS A 1 109 ? 1.995 8.689 17.439 1.00 80.88 109 CYS A O 1
ATOM 890 N N . SER A 1 110 ? 1.710 9.994 19.220 1.00 69.31 110 SER A N 1
ATOM 891 C CA . SER A 1 110 ? 2.367 11.157 18.599 1.00 69.31 110 SER A CA 1
ATOM 892 C C . SER A 1 110 ? 3.890 11.030 18.535 1.00 69.31 110 SER A C 1
ATOM 894 O O . SER A 1 110 ? 4.527 11.739 17.763 1.00 69.31 110 SER A O 1
ATOM 896 N N . THR A 1 111 ? 4.471 10.156 19.356 1.00 65.31 111 THR A N 1
ATOM 897 C CA . THR A 1 111 ? 5.923 9.974 19.501 1.00 65.31 111 THR A CA 1
ATOM 898 C C . THR A 1 111 ? 6.444 8.696 18.850 1.00 65.31 111 THR A C 1
ATOM 900 O O . THR A 1 111 ? 7.638 8.598 18.593 1.00 65.31 111 THR A O 1
ATOM 903 N N . GLU A 1 112 ? 5.572 7.728 18.564 1.00 69.38 112 GLU A N 1
ATOM 904 C CA . GLU A 1 112 ? 5.924 6.447 17.946 1.00 69.38 112 GLU A CA 1
ATOM 905 C C . GLU A 1 112 ? 5.038 6.197 16.720 1.00 69.38 112 GLU A C 1
ATOM 907 O O . GLU A 1 112 ? 3.872 6.585 16.707 1.00 69.38 112 GLU A O 1
ATOM 912 N N . GLU A 1 113 ? 5.533 5.486 15.701 1.00 81.44 113 GLU A N 1
ATOM 913 C CA . GLU A 1 113 ? 4.718 5.044 14.552 1.00 81.44 113 GLU A CA 1
ATOM 914 C C . GLU A 1 113 ? 3.749 3.894 14.907 1.00 81.44 113 GLU A C 1
ATOM 916 O O . GLU A 1 113 ? 3.543 2.958 14.135 1.00 81.44 113 GLU A O 1
ATOM 921 N N . LYS A 1 114 ? 3.144 3.957 16.096 1.00 88.31 114 LYS A N 1
ATOM 922 C CA . LYS A 1 114 ? 2.216 2.959 16.626 1.00 88.31 114 LYS A CA 1
ATOM 923 C C . LYS A 1 114 ? 0.802 3.501 16.726 1.00 88.31 114 LYS A C 1
ATOM 925 O O . LYS A 1 114 ? 0.563 4.688 16.973 1.00 88.31 114 LYS A O 1
ATOM 930 N N . TYR A 1 115 ? -0.132 2.577 16.593 1.00 90.50 115 TYR A N 1
ATOM 931 C CA . TYR A 1 115 ? -1.546 2.791 16.827 1.00 90.50 115 TYR A CA 1
ATOM 932 C C . TYR A 1 115 ? -1.958 2.037 18.084 1.00 90.50 115 TYR A C 1
ATOM 934 O O . TYR A 1 115 ? -1.586 0.882 18.275 1.00 90.50 115 TYR A O 1
ATOM 942 N N . GLU A 1 116 ? -2.715 2.703 18.942 1.00 91.50 116 GLU A N 1
ATOM 943 C CA . GLU A 1 116 ? -3.339 2.132 20.125 1.00 91.50 116 GLU A CA 1
ATOM 944 C C . GLU A 1 116 ? -4.800 1.810 19.830 1.00 91.50 116 GLU A C 1
ATOM 946 O O . GLU A 1 116 ? -5.557 2.652 19.336 1.00 91.50 116 GLU A O 1
ATOM 951 N N . PHE A 1 117 ? -5.202 0.599 20.188 1.00 90.81 117 PHE A N 1
ATOM 952 C CA . PHE A 1 117 ? -6.527 0.046 19.968 1.00 90.81 117 PHE A CA 1
ATOM 953 C C . PHE A 1 117 ? -7.126 -0.350 21.308 1.00 90.81 117 PHE A C 1
ATOM 955 O O . PHE A 1 117 ? -6.513 -1.101 22.062 1.00 90.81 117 PHE A O 1
ATOM 962 N N . LYS A 1 118 ? -8.337 0.123 21.599 1.00 89.81 118 LYS A N 1
ATOM 963 C CA . LYS A 1 118 ? -9.120 -0.288 22.769 1.00 89.81 118 LYS A CA 1
ATOM 964 C C . LYS A 1 118 ? -10.364 -1.028 22.313 1.00 89.81 118 LYS A C 1
ATOM 966 O O . LYS A 1 118 ? -11.151 -0.483 21.534 1.00 89.81 118 LYS A O 1
ATOM 971 N N . PHE A 1 119 ? -10.566 -2.230 22.832 1.00 88.38 119 PHE A N 1
ATOM 972 C CA . PHE A 1 119 ? -11.682 -3.101 22.474 1.00 88.38 119 PHE A CA 1
ATOM 973 C C . PHE A 1 119 ? -12.792 -3.079 23.532 1.00 88.38 119 PHE A C 1
ATOM 975 O O . PHE A 1 119 ? -12.611 -2.622 24.663 1.00 88.38 119 PHE A O 1
ATOM 982 N N . SER A 1 120 ? -13.971 -3.582 23.165 1.00 86.69 120 SER A N 1
ATOM 983 C CA . SER A 1 120 ? -15.168 -3.585 24.018 1.00 86.69 120 SER A CA 1
ATOM 984 C C . SER A 1 120 ? -15.039 -4.426 25.291 1.00 86.69 120 SER A C 1
ATOM 986 O O . SER A 1 120 ? -15.770 -4.188 26.245 1.00 86.69 120 SER A O 1
ATOM 988 N N . ASN A 1 121 ? -14.109 -5.382 25.331 1.00 84.94 121 ASN A N 1
ATOM 989 C CA . ASN A 1 121 ? -13.770 -6.159 26.530 1.00 84.94 121 ASN A CA 1
ATOM 990 C C . ASN A 1 121 ? -12.866 -5.394 27.517 1.00 84.94 121 ASN A C 1
ATOM 992 O O . ASN A 1 121 ? -12.462 -5.953 28.531 1.00 84.94 121 ASN A O 1
ATOM 996 N N . GLY A 1 122 ? -12.522 -4.138 27.217 1.00 82.94 122 GLY A N 1
ATOM 997 C CA . GLY A 1 122 ? -11.655 -3.303 28.044 1.00 82.94 122 GLY A CA 1
ATOM 998 C C . GLY A 1 122 ? -10.160 -3.501 27.794 1.00 82.94 122 GLY A C 1
ATOM 999 O O . GLY A 1 122 ? -9.369 -2.742 28.352 1.00 82.94 122 GLY A O 1
ATOM 1000 N N . VAL A 1 123 ? -9.769 -4.457 26.945 1.00 86.75 123 VAL A N 1
ATOM 1001 C CA . VAL A 1 123 ? -8.365 -4.709 26.609 1.00 86.75 123 VAL A CA 1
ATOM 1002 C C . VAL A 1 123 ? -7.864 -3.648 25.632 1.00 86.75 123 VAL A C 1
ATOM 1004 O O . VAL A 1 123 ? -8.573 -3.255 24.699 1.00 86.75 123 VAL A O 1
ATOM 1007 N N . SER A 1 124 ? -6.630 -3.200 25.855 1.00 89.38 124 SER A N 1
ATOM 1008 C CA . SER A 1 124 ? -5.914 -2.298 24.962 1.00 89.38 124 SER A CA 1
ATOM 1009 C C . SER A 1 124 ? -4.685 -2.992 24.385 1.00 89.38 124 SER A C 1
ATOM 1011 O O . SER A 1 124 ? -3.954 -3.657 25.116 1.00 89.38 124 SER A O 1
ATOM 1013 N N . HIS A 1 125 ? -4.445 -2.790 23.096 1.00 90.31 125 HIS A N 1
ATOM 1014 C CA . HIS A 1 125 ? -3.258 -3.257 22.388 1.00 90.31 125 HIS A CA 1
ATOM 1015 C C . HIS A 1 125 ? -2.628 -2.104 21.618 1.00 90.31 125 HIS A C 1
ATOM 1017 O O . HIS A 1 125 ? -3.314 -1.151 21.245 1.00 90.31 125 HIS A O 1
ATOM 1023 N N . SER A 1 126 ? -1.334 -2.203 21.353 1.00 90.69 126 SER A N 1
ATOM 1024 C CA . SER A 1 126 ? -0.651 -1.353 20.388 1.00 90.69 126 SER A CA 1
ATOM 1025 C C . SER A 1 126 ? -0.140 -2.208 19.235 1.00 90.69 126 SER A C 1
ATOM 1027 O O . SER A 1 126 ? 0.172 -3.378 19.430 1.00 90.69 126 SER A O 1
ATOM 1029 N N . SER A 1 127 ? -0.131 -1.637 18.032 1.00 90.69 127 SER A N 1
ATOM 1030 C CA . SER A 1 127 ? 0.469 -2.260 16.854 1.00 90.69 127 SER A CA 1
ATOM 1031 C C . SER A 1 127 ? 1.041 -1.208 15.920 1.00 90.69 127 SER A C 1
ATOM 1033 O O . SER A 1 127 ? 0.481 -0.117 15.761 1.00 90.69 127 SER A O 1
ATOM 1035 N N . VAL A 1 128 ? 2.136 -1.559 15.255 1.00 90.94 128 VAL A N 1
ATOM 1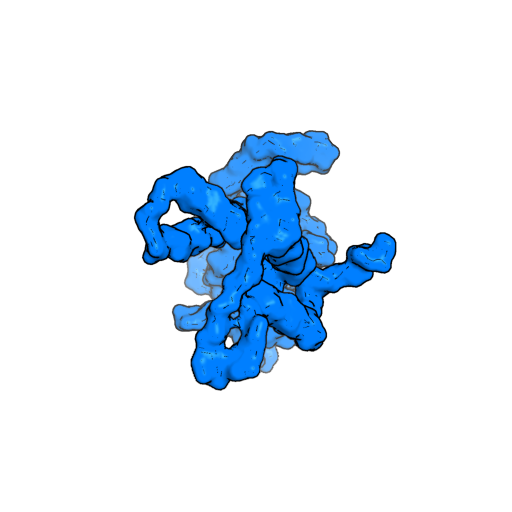036 C CA . VAL A 1 128 ? 2.613 -0.846 14.065 1.00 90.94 128 VAL A CA 1
ATOM 1037 C C . VAL A 1 128 ? 1.720 -1.216 12.875 1.00 90.94 128 VAL A C 1
ATOM 1039 O O . VAL A 1 128 ? 1.194 -2.329 12.813 1.00 90.94 128 VAL A O 1
ATOM 1042 N N . PHE A 1 129 ? 1.509 -0.266 11.962 1.00 89.81 129 PHE A N 1
ATOM 1043 C CA . PHE A 1 129 ? 0.828 -0.524 10.694 1.00 89.81 129 PHE A CA 1
ATOM 1044 C C . PHE A 1 129 ? 1.791 -1.185 9.706 1.00 89.81 129 PHE A C 1
ATOM 1046 O O . PHE A 1 129 ? 2.824 -0.599 9.372 1.00 89.81 129 PHE A O 1
ATOM 1053 N N . ASP A 1 130 ? 1.428 -2.366 9.216 1.00 88.00 130 ASP A N 1
ATOM 1054 C CA . ASP A 1 130 ? 2.177 -3.059 8.175 1.00 88.00 130 ASP A CA 1
ATOM 1055 C C . ASP A 1 130 ? 1.625 -2.714 6.786 1.00 88.00 130 ASP A C 1
ATOM 1057 O O . ASP A 1 130 ? 0.608 -3.239 6.325 1.00 88.00 130 ASP A O 1
ATOM 1061 N N . GLU A 1 131 ? 2.332 -1.816 6.104 1.00 83.88 131 GLU A N 1
ATOM 1062 C CA . GLU A 1 131 ? 2.002 -1.384 4.747 1.00 83.88 131 GLU A CA 1
ATOM 1063 C C . GLU A 1 131 ? 2.122 -2.522 3.724 1.00 83.88 131 GLU A C 1
ATOM 1065 O O . GLU A 1 131 ? 1.360 -2.556 2.757 1.00 83.88 131 GLU A O 1
ATOM 1070 N N . THR A 1 132 ? 3.010 -3.491 3.963 1.00 83.88 132 THR A N 1
ATOM 1071 C CA . THR A 1 132 ? 3.189 -4.644 3.072 1.00 83.88 132 THR A CA 1
ATOM 1072 C C . THR A 1 132 ? 1.960 -5.535 3.125 1.00 83.88 132 THR A C 1
ATOM 1074 O O . THR A 1 132 ? 1.366 -5.826 2.087 1.00 83.88 132 THR A O 1
ATOM 1077 N N . SER A 1 133 ? 1.529 -5.911 4.331 1.00 85.50 133 SER A N 1
ATOM 1078 C CA . SER A 1 133 ? 0.331 -6.735 4.512 1.00 85.50 133 SER A CA 1
ATOM 1079 C C . SER A 1 133 ? -0.947 -6.007 4.081 1.00 85.50 133 SER A C 1
ATOM 1081 O O . SER A 1 133 ? -1.855 -6.626 3.519 1.00 85.50 133 SER A O 1
ATOM 1083 N N . PHE A 1 134 ? -1.007 -4.679 4.253 1.00 87.06 134 PHE A N 1
ATOM 1084 C CA . PHE A 1 134 ? -2.069 -3.853 3.673 1.00 87.06 134 PHE A CA 1
ATOM 1085 C C . PHE A 1 134 ? -2.132 -3.998 2.152 1.00 87.06 134 PHE A C 1
ATOM 1087 O O . PHE A 1 134 ? -3.186 -4.362 1.632 1.00 87.06 134 PHE A O 1
ATOM 1094 N N . LEU A 1 135 ? -1.023 -3.768 1.443 1.00 84.38 135 LEU A N 1
ATOM 1095 C CA . LEU A 1 135 ? -0.984 -3.868 -0.019 1.00 84.38 135 LEU A CA 1
ATOM 1096 C C . LEU A 1 135 ? -1.272 -5.296 -0.495 1.00 84.38 135 LEU A C 1
ATOM 1098 O O . LEU A 1 135 ? -2.084 -5.483 -1.396 1.00 84.38 135 LEU A O 1
ATOM 1102 N N . GLN A 1 136 ? -0.689 -6.308 0.151 1.00 84.75 136 GLN A N 1
ATOM 1103 C CA . GLN A 1 136 ? -0.927 -7.715 -0.181 1.00 84.75 136 GLN A CA 1
ATOM 1104 C C . GLN A 1 136 ? -2.401 -8.109 -0.047 1.00 84.75 136 GLN A C 1
ATOM 1106 O O . GLN A 1 136 ? -2.893 -8.896 -0.858 1.00 84.75 136 GLN A O 1
ATOM 1111 N N . SER A 1 137 ? -3.136 -7.535 0.913 1.00 85.38 137 SER A N 1
ATOM 1112 C CA . SER A 1 137 ? -4.556 -7.859 1.103 1.00 85.38 137 SER A CA 1
ATOM 1113 C C . SER A 1 137 ? -5.417 -7.570 -0.132 1.00 85.38 137 SER A C 1
ATOM 1115 O O . SER A 1 137 ? -6.377 -8.299 -0.366 1.00 85.38 137 SER A O 1
ATOM 1117 N N . PHE A 1 138 ? -5.034 -6.601 -0.975 1.00 83.12 138 PHE A N 1
ATOM 1118 C CA . PHE A 1 138 ? -5.739 -6.292 -2.225 1.00 83.12 138 PHE A CA 1
ATOM 1119 C C . PHE A 1 138 ? -5.641 -7.404 -3.270 1.00 83.12 138 PHE A C 1
ATOM 1121 O O . PHE A 1 138 ? -6.509 -7.481 -4.132 1.00 83.12 138 PHE A O 1
ATOM 1128 N N . TYR A 1 139 ? -4.622 -8.263 -3.196 1.00 82.06 139 TYR A N 1
ATOM 1129 C CA . TYR A 1 139 ? -4.358 -9.300 -4.202 1.00 82.06 139 TYR A CA 1
ATOM 1130 C C . TYR A 1 139 ? -4.541 -10.719 -3.657 1.00 82.06 139 TYR A C 1
ATOM 1132 O O . TYR A 1 139 ? -4.780 -11.646 -4.426 1.00 82.06 139 TYR A O 1
ATOM 1140 N N . VAL A 1 140 ? -4.433 -10.899 -2.337 1.00 84.56 140 VAL A N 1
ATOM 1141 C CA . VAL A 1 140 ? -4.538 -12.210 -1.678 1.00 84.56 140 VAL A CA 1
ATOM 1142 C C . VAL A 1 140 ? -5.957 -12.481 -1.171 1.00 84.56 140 VAL A C 1
ATOM 1144 O O . VAL A 1 140 ? -6.448 -13.603 -1.301 1.00 84.56 140 VAL A O 1
ATOM 1147 N N . ASP A 1 141 ? -6.642 -11.480 -0.606 1.00 80.56 141 ASP A N 1
ATOM 1148 C CA . ASP A 1 141 ? -8.000 -11.663 -0.091 1.00 80.56 141 ASP A CA 1
ATOM 1149 C C . ASP A 1 141 ? -9.032 -11.375 -1.186 1.00 80.56 141 ASP A C 1
ATOM 1151 O O . ASP A 1 141 ? -9.293 -10.229 -1.561 1.00 80.56 141 ASP A O 1
ATOM 1155 N N . LYS A 1 142 ? -9.681 -12.442 -1.661 1.00 85.50 142 LYS A N 1
ATOM 1156 C CA . LYS A 1 142 ? -10.743 -12.367 -2.667 1.00 85.50 142 LYS A CA 1
ATOM 1157 C C . LYS A 1 142 ? -11.856 -11.384 -2.280 1.00 85.50 142 LYS A C 1
ATOM 1159 O O . LYS A 1 142 ? -12.346 -10.667 -3.146 1.00 85.50 142 LYS A O 1
ATOM 1164 N N . LYS A 1 143 ? -12.237 -11.304 -0.999 1.00 86.06 143 LYS A N 1
ATOM 1165 C CA . LYS A 1 143 ? -13.295 -10.385 -0.541 1.00 86.06 143 LYS A CA 1
ATOM 1166 C C . LYS A 1 143 ? -12.851 -8.930 -0.600 1.00 86.06 143 LYS A C 1
ATOM 1168 O O . LYS A 1 143 ? -13.683 -8.052 -0.825 1.00 86.06 143 LYS A O 1
ATOM 1173 N N . VAL A 1 144 ? -11.565 -8.669 -0.353 1.00 85.12 144 VAL A N 1
ATOM 1174 C CA . VAL A 1 144 ? -10.994 -7.328 -0.509 1.00 85.12 144 VAL A CA 1
ATOM 1175 C C . VAL A 1 144 ? -11.022 -6.959 -1.984 1.00 85.12 144 VAL A C 1
ATOM 1177 O O . VAL A 1 144 ? -11.609 -5.932 -2.318 1.00 85.12 144 VAL A O 1
ATOM 1180 N N . PHE A 1 145 ? -10.487 -7.821 -2.853 1.00 84.81 145 PHE A N 1
ATOM 1181 C CA . PHE A 1 145 ? -10.434 -7.591 -4.298 1.00 84.81 145 PHE A CA 1
ATOM 1182 C C . PHE A 1 145 ? -11.824 -7.338 -4.907 1.00 84.81 145 PHE A C 1
ATOM 1184 O O . PHE A 1 145 ? -12.027 -6.347 -5.605 1.00 84.81 145 PHE A O 1
ATOM 1191 N N . GLU A 1 146 ? -12.815 -8.173 -4.577 1.00 85.38 146 GLU A N 1
ATOM 1192 C CA . GLU A 1 146 ? -14.199 -8.016 -5.050 1.00 85.38 146 GLU A CA 1
ATOM 1193 C C . GLU A 1 146 ? -14.851 -6.707 -4.578 1.00 85.38 146 GLU A C 1
ATOM 1195 O O . GLU A 1 146 ? -15.714 -6.162 -5.263 1.00 85.38 146 GLU A O 1
ATOM 1200 N N . ARG A 1 147 ? -14.452 -6.191 -3.410 1.00 84.06 147 ARG A N 1
ATOM 1201 C CA . ARG A 1 147 ? -15.021 -4.967 -2.832 1.00 84.06 147 ARG A CA 1
ATOM 1202 C C . ARG A 1 147 ? -14.391 -3.694 -3.381 1.00 84.06 147 ARG A C 1
ATOM 1204 O O . ARG A 1 147 ? -15.084 -2.687 -3.512 1.00 84.06 147 ARG A O 1
ATOM 1211 N N . VAL A 1 148 ? -13.084 -3.711 -3.612 1.00 83.19 148 VAL A N 1
ATOM 1212 C CA . VAL A 1 148 ? -12.322 -2.544 -4.084 1.00 83.19 148 VAL A CA 1
ATOM 1213 C C . VAL A 1 148 ? -12.357 -2.407 -5.601 1.00 83.19 148 VAL A C 1
ATOM 1215 O O . VAL A 1 148 ? -12.314 -1.285 -6.103 1.00 83.19 148 VAL A O 1
ATOM 1218 N N . GLY A 1 149 ? -12.491 -3.527 -6.312 1.00 83.31 149 GLY A N 1
ATOM 1219 C CA . GLY A 1 149 ? -12.548 -3.570 -7.764 1.00 83.31 149 GLY A CA 1
ATOM 1220 C C . GLY A 1 149 ? -11.173 -3.506 -8.429 1.00 83.31 149 GLY A C 1
ATOM 1221 O O . GLY A 1 149 ? -10.170 -3.059 -7.862 1.00 83.31 149 GLY A O 1
ATOM 1222 N N . GLN A 1 150 ? -11.146 -3.952 -9.681 1.00 83.12 150 GLN A N 1
ATOM 1223 C CA . GLN A 1 150 ? -9.938 -4.052 -10.497 1.00 83.12 150 GLN A CA 1
ATOM 1224 C C . GLN A 1 150 ? -9.367 -2.675 -10.863 1.00 83.12 150 GLN A C 1
ATOM 1226 O O . GLN A 1 150 ? -8.149 -2.514 -10.994 1.00 83.12 150 GLN A O 1
ATOM 1231 N N . GLU A 1 151 ? -10.227 -1.661 -10.969 1.00 81.25 151 GLU A N 1
ATOM 1232 C CA . GLU A 1 151 ? -9.847 -0.282 -11.254 1.00 81.25 151 GLU A CA 1
ATOM 1233 C C . GLU A 1 151 ? -8.956 0.297 -10.153 1.00 81.25 151 GLU A C 1
ATOM 1235 O O . GLU A 1 151 ? -7.914 0.899 -10.430 1.00 81.25 151 GLU A O 1
ATOM 1240 N N . LEU A 1 152 ? -9.332 0.076 -8.891 1.00 82.00 152 LEU A N 1
ATOM 1241 C CA . LEU A 1 152 ? -8.563 0.556 -7.750 1.00 82.00 152 LEU A CA 1
ATOM 1242 C C . LEU A 1 152 ? -7.247 -0.213 -7.600 1.00 82.00 152 LEU A C 1
ATOM 1244 O O . LEU A 1 152 ? -6.221 0.413 -7.345 1.00 82.00 152 LEU A O 1
ATOM 1248 N N . CYS A 1 153 ? -7.252 -1.533 -7.811 1.00 84.25 153 CYS A N 1
ATOM 1249 C CA . CYS A 1 153 ? -6.029 -2.344 -7.812 1.00 84.25 153 CYS A CA 1
ATOM 1250 C C . CYS A 1 153 ? -5.033 -1.873 -8.878 1.00 84.25 153 CYS A C 1
ATOM 1252 O O . CYS A 1 153 ? -3.866 -1.670 -8.572 1.00 84.25 153 CYS A O 1
ATOM 1254 N N . THR A 1 154 ? -5.494 -1.586 -10.095 1.00 82.62 154 THR A N 1
ATOM 1255 C CA . THR A 1 154 ? -4.621 -1.057 -11.157 1.00 82.62 154 THR A CA 1
ATOM 1256 C C . THR A 1 154 ? -4.077 0.332 -10.801 1.00 82.62 154 THR A C 1
ATOM 1258 O O . THR A 1 154 ? -2.909 0.631 -11.044 1.00 82.62 154 THR A O 1
ATOM 1261 N N . ALA A 1 155 ? -4.898 1.199 -10.198 1.00 80.94 155 ALA A N 1
ATOM 1262 C CA . ALA A 1 155 ? -4.428 2.497 -9.718 1.00 80.94 155 ALA A CA 1
ATOM 1263 C C . ALA A 1 155 ? -3.386 2.343 -8.590 1.00 80.94 155 ALA A C 1
ATOM 1265 O O . ALA A 1 155 ? -2.436 3.123 -8.523 1.00 80.94 155 ALA A O 1
ATOM 1266 N N . LEU A 1 156 ? -3.526 1.334 -7.726 1.00 81.75 156 LEU A N 1
ATOM 1267 C CA . LEU A 1 156 ? -2.527 0.994 -6.712 1.00 81.75 156 LEU A CA 1
ATOM 1268 C C . LEU A 1 156 ? -1.245 0.432 -7.337 1.00 81.75 156 LEU A C 1
ATOM 1270 O O . LEU A 1 156 ? -0.171 0.870 -6.932 1.00 81.75 156 LEU A O 1
ATOM 1274 N N . ASP A 1 157 ? -1.334 -0.424 -8.358 1.00 82.31 157 ASP A N 1
ATOM 1275 C CA . ASP A 1 157 ? -0.170 -0.943 -9.095 1.00 82.31 157 ASP A CA 1
ATOM 1276 C C . ASP A 1 157 ? 0.679 0.201 -9.655 1.00 82.31 157 ASP A C 1
ATOM 1278 O O . ASP A 1 157 ? 1.902 0.229 -9.484 1.00 82.31 157 ASP A O 1
ATOM 1282 N N . VAL A 1 158 ? 0.030 1.192 -10.277 1.00 80.75 158 VAL A N 1
ATOM 1283 C CA . VAL A 1 158 ? 0.717 2.385 -10.788 1.00 80.75 158 VAL A CA 1
ATOM 1284 C C . VAL A 1 158 ? 1.328 3.187 -9.639 1.00 80.75 158 VAL A C 1
ATOM 1286 O O . VAL A 1 158 ? 2.477 3.608 -9.742 1.00 80.75 158 VAL A O 1
ATOM 1289 N N . ALA A 1 159 ? 0.612 3.369 -8.524 1.00 74.88 159 ALA A N 1
ATOM 1290 C CA . ALA A 1 159 ? 1.135 4.101 -7.369 1.00 74.88 159 ALA A CA 1
ATOM 1291 C C . ALA A 1 159 ? 2.377 3.427 -6.758 1.00 74.88 159 ALA A C 1
ATOM 1293 O O . ALA A 1 159 ? 3.346 4.116 -6.438 1.00 74.88 159 ALA A O 1
ATOM 1294 N N . VAL A 1 160 ? 2.356 2.099 -6.614 1.00 73.50 160 VAL A N 1
ATOM 1295 C CA . VAL A 1 160 ? 3.483 1.298 -6.110 1.00 73.50 160 VAL A CA 1
ATOM 1296 C C . VAL A 1 160 ? 4.652 1.352 -7.091 1.00 73.50 160 VAL A C 1
ATOM 1298 O O . VAL A 1 160 ? 5.783 1.599 -6.678 1.00 73.50 160 VAL A O 1
ATOM 1301 N N . SER A 1 161 ? 4.383 1.212 -8.391 1.00 72.94 161 SER A N 1
ATOM 1302 C CA . SER A 1 161 ? 5.412 1.293 -9.437 1.00 72.94 161 SER A CA 1
ATOM 1303 C C . SER A 1 161 ? 6.095 2.663 -9.461 1.00 72.94 161 SER A C 1
ATOM 1305 O O . SER A 1 161 ? 7.318 2.739 -9.551 1.00 72.94 161 SER A O 1
ATOM 1307 N N . MET A 1 162 ? 5.325 3.747 -9.310 1.00 69.56 162 MET A N 1
ATOM 1308 C CA . MET A 1 162 ? 5.866 5.108 -9.219 1.00 69.56 162 MET A CA 1
ATOM 1309 C C . MET A 1 162 ? 6.734 5.310 -7.969 1.00 69.56 162 MET A C 1
ATOM 1311 O O . MET A 1 162 ? 7.765 5.970 -8.059 1.00 69.56 162 MET A O 1
ATOM 1315 N N . GLY A 1 163 ? 6.361 4.718 -6.828 1.00 60.12 163 GLY A N 1
ATOM 1316 C CA . GLY A 1 163 ? 7.193 4.731 -5.617 1.00 60.12 163 GLY A CA 1
ATOM 1317 C C . GLY A 1 163 ? 8.470 3.892 -5.754 1.00 60.12 163 GLY A C 1
ATOM 1318 O O . GLY A 1 163 ? 9.519 4.254 -5.226 1.00 60.12 163 GLY A O 1
ATOM 1319 N N . GLY A 1 164 ? 8.420 2.805 -6.530 1.00 56.66 164 GLY A N 1
ATOM 1320 C CA . GLY A 1 164 ? 9.593 1.993 -6.860 1.00 56.66 164 GLY A CA 1
ATOM 1321 C C . GLY A 1 164 ? 10.648 2.765 -7.657 1.00 56.66 164 GLY A C 1
ATOM 1322 O O . GLY A 1 164 ? 11.841 2.572 -7.436 1.00 56.66 164 GLY A O 1
ATOM 1323 N N . CYS A 1 165 ? 10.230 3.687 -8.529 1.00 57.38 165 CYS A N 1
ATOM 1324 C CA . CYS A 1 165 ? 11.154 4.551 -9.263 1.00 57.38 165 CYS A CA 1
ATOM 1325 C C . CYS A 1 165 ? 11.965 5.466 -8.331 1.00 57.38 165 CYS A C 1
ATOM 1327 O O . CYS A 1 165 ? 13.154 5.649 -8.571 1.00 57.38 165 CYS A O 1
ATOM 1329 N N . GLU A 1 166 ? 11.365 5.995 -7.259 1.00 57.16 166 GLU A N 1
ATOM 1330 C CA . GLU A 1 166 ? 12.076 6.820 -6.269 1.00 57.16 166 GLU A CA 1
ATOM 1331 C C . GLU A 1 166 ? 13.125 5.994 -5.518 1.00 57.16 166 GLU A C 1
ATOM 1333 O O . GLU A 1 166 ? 14.281 6.397 -5.461 1.00 57.16 166 GLU A O 1
ATOM 1338 N N . ALA A 1 167 ? 12.778 4.791 -5.053 1.00 58.06 167 ALA A N 1
ATOM 1339 C CA . ALA A 1 167 ? 13.729 3.898 -4.383 1.00 58.06 167 ALA A CA 1
ATOM 1340 C C . ALA A 1 167 ? 14.880 3.449 -5.307 1.00 58.06 167 ALA A C 1
ATOM 1342 O O . ALA A 1 167 ? 16.034 3.357 -4.884 1.00 58.06 167 ALA A O 1
ATOM 1343 N N . VAL A 1 168 ? 14.589 3.200 -6.588 1.00 62.66 168 VAL A N 1
ATOM 1344 C CA . VAL A 1 168 ? 15.598 2.902 -7.617 1.00 62.66 168 VAL A CA 1
ATOM 1345 C C . VAL A 1 168 ? 16.551 4.084 -7.788 1.00 62.66 168 VAL A C 1
ATOM 1347 O O . VAL A 1 168 ? 17.765 3.905 -7.716 1.00 62.66 168 VAL A O 1
ATOM 1350 N N . VAL A 1 169 ? 16.011 5.293 -7.932 1.00 68.50 169 VAL A N 1
ATOM 1351 C CA . VAL A 1 169 ? 16.786 6.530 -8.077 1.00 68.50 169 VAL A CA 1
ATOM 1352 C C . VAL A 1 169 ? 17.623 6.809 -6.824 1.00 68.50 169 VAL A C 1
ATOM 1354 O O . VAL A 1 169 ? 18.826 7.035 -6.937 1.00 68.50 169 VAL A O 1
ATOM 1357 N N . GLU A 1 170 ? 17.036 6.734 -5.630 1.00 69.94 170 GLU A N 1
ATOM 1358 C CA . GLU A 1 170 ? 17.731 6.936 -4.352 1.00 69.94 170 GLU A CA 1
ATOM 1359 C C . GLU A 1 170 ? 18.849 5.910 -4.142 1.00 69.94 170 GLU A C 1
ATOM 1361 O O . GLU A 1 170 ? 19.963 6.272 -3.757 1.00 69.94 170 GLU A O 1
ATOM 1366 N N . SER A 1 171 ? 18.587 4.635 -4.445 1.00 68.38 171 SER A N 1
ATOM 1367 C CA . SER A 1 171 ? 19.599 3.582 -4.331 1.00 68.38 171 SER A CA 1
ATOM 1368 C C . SER A 1 171 ? 20.751 3.777 -5.321 1.00 68.38 171 SER A C 1
ATOM 1370 O O . SER A 1 171 ? 21.909 3.616 -4.936 1.00 68.38 171 SER A O 1
ATOM 1372 N N . PHE A 1 172 ? 20.462 4.191 -6.559 1.00 77.06 172 PHE A N 1
ATOM 1373 C CA . PHE A 1 172 ? 21.480 4.483 -7.566 1.00 77.06 172 PHE A CA 1
ATOM 1374 C C . PHE A 1 172 ? 22.323 5.705 -7.177 1.00 77.06 172 PHE A C 1
ATOM 1376 O O . PHE A 1 172 ? 23.552 5.631 -7.148 1.00 77.06 172 PHE A O 1
ATOM 1383 N N . TYR A 1 173 ? 21.691 6.817 -6.791 1.00 77.50 173 TYR A N 1
ATOM 1384 C CA . TYR A 1 173 ? 22.419 8.024 -6.391 1.00 77.50 173 TYR A CA 1
ATOM 1385 C C . TYR A 1 173 ? 23.192 7.850 -5.080 1.00 77.50 173 TYR A C 1
ATOM 1387 O O . TYR A 1 173 ? 24.256 8.449 -4.927 1.00 77.50 173 TYR A O 1
ATOM 1395 N N . SER A 1 174 ? 22.746 6.973 -4.175 1.00 78.12 174 SER A N 1
ATOM 1396 C CA . SER A 1 174 ? 23.550 6.582 -3.014 1.00 78.12 174 SER A CA 1
ATOM 1397 C C . SER A 1 174 ? 24.870 5.920 -3.427 1.00 78.12 174 SER A C 1
ATOM 1399 O O . SER A 1 174 ? 25.886 6.149 -2.771 1.00 78.12 174 SER A O 1
ATOM 1401 N N . VAL A 1 175 ? 24.885 5.109 -4.491 1.00 77.25 175 VAL A N 1
ATOM 1402 C CA . VAL A 1 175 ? 26.119 4.507 -5.025 1.00 77.25 175 VAL A CA 1
ATOM 1403 C C . VAL A 1 175 ? 27.009 5.590 -5.638 1.00 77.25 175 VAL A C 1
ATOM 1405 O O . VAL A 1 175 ? 28.181 5.694 -5.264 1.00 77.25 175 VAL A O 1
ATOM 1408 N N . VAL A 1 176 ? 26.443 6.471 -6.468 1.00 80.56 176 VAL A N 1
ATOM 1409 C CA . VAL A 1 176 ? 27.161 7.618 -7.060 1.00 80.56 176 VAL A CA 1
ATOM 1410 C C . VAL A 1 176 ? 27.845 8.466 -5.980 1.00 80.56 176 VAL A C 1
ATOM 1412 O O . VAL A 1 176 ? 29.031 8.788 -6.091 1.00 80.56 176 VAL A O 1
ATOM 1415 N N . ASP A 1 177 ? 27.142 8.775 -4.888 1.00 80.38 177 ASP A N 1
ATOM 1416 C CA . ASP A 1 177 ? 27.675 9.572 -3.778 1.00 80.38 177 ASP A CA 1
ATOM 1417 C C . ASP A 1 177 ? 28.807 8.874 -3.015 1.00 80.38 177 ASP A C 1
ATOM 1419 O O . ASP A 1 177 ? 29.730 9.538 -2.528 1.00 80.38 177 ASP A O 1
ATOM 1423 N N . THR A 1 178 ? 28.776 7.543 -2.900 1.00 76.31 178 THR A N 1
ATOM 1424 C CA . THR A 1 178 ? 29.887 6.796 -2.288 1.00 76.31 178 THR A CA 1
ATOM 1425 C C . THR A 1 178 ? 31.143 6.824 -3.153 1.00 76.31 178 THR A C 1
ATOM 1427 O O . THR A 1 178 ? 32.242 6.978 -2.619 1.00 76.31 178 THR A O 1
ATOM 1430 N N . GLN A 1 179 ? 30.990 6.762 -4.477 1.00 74.44 179 GLN A N 1
ATOM 1431 C CA . GLN A 1 179 ? 32.107 6.762 -5.425 1.00 74.44 179 GLN A CA 1
ATOM 1432 C C . GLN A 1 179 ? 32.701 8.165 -5.614 1.00 74.44 179 GLN A C 1
ATOM 1434 O O . GLN A 1 179 ? 33.922 8.330 -5.678 1.00 74.44 179 GLN A O 1
ATOM 1439 N N . ARG A 1 180 ? 31.858 9.204 -5.569 1.00 73.56 180 ARG A N 1
ATOM 1440 C CA . ARG A 1 180 ? 32.267 10.615 -5.661 1.00 73.56 180 ARG A CA 1
ATOM 1441 C C . ARG A 1 180 ? 33.221 11.054 -4.542 1.00 73.56 180 ARG A C 1
ATOM 1443 O O . ARG A 1 180 ? 34.013 11.971 -4.741 1.00 73.56 180 ARG A O 1
ATOM 1450 N N . LYS A 1 181 ? 33.175 10.409 -3.370 1.00 66.00 181 LYS A N 1
ATOM 1451 C CA . LYS A 1 181 ? 34.037 10.733 -2.215 1.00 66.00 181 LYS A CA 1
ATOM 1452 C C . LYS A 1 181 ? 35.492 10.264 -2.374 1.00 66.00 181 LYS A C 1
ATOM 1454 O O . LYS A 1 181 ? 36.325 10.648 -1.558 1.00 66.00 181 LYS A O 1
ATOM 1459 N N . GLY A 1 182 ? 35.797 9.439 -3.382 1.00 55.28 182 GLY A N 1
ATOM 1460 C CA . GLY A 1 182 ? 37.067 8.710 -3.468 1.00 55.28 182 GLY A CA 1
ATOM 1461 C C . GLY A 1 182 ? 38.150 9.287 -4.386 1.00 55.28 182 GLY A C 1
ATOM 1462 O O . GLY A 1 182 ? 39.319 8.998 -4.148 1.00 55.28 182 GLY A O 1
ATOM 1463 N N . SER A 1 183 ? 37.830 10.066 -5.430 1.00 54.22 183 SER A N 1
ATOM 1464 C CA . SER A 1 183 ? 38.850 10.558 -6.382 1.00 54.22 183 SER A CA 1
ATOM 1465 C C . SER A 1 183 ? 38.333 11.618 -7.371 1.00 54.22 183 SER A C 1
ATOM 1467 O O . SER A 1 183 ? 37.129 11.799 -7.541 1.00 54.22 183 SER A O 1
ATOM 1469 N N . THR A 1 184 ? 39.247 12.322 -8.050 1.00 62.03 184 THR A N 1
ATOM 1470 C CA . THR A 1 184 ? 38.958 13.152 -9.233 1.00 62.03 184 THR A CA 1
ATOM 1471 C C . THR A 1 184 ? 38.718 12.257 -10.451 1.00 62.03 184 THR A C 1
ATOM 1473 O O . THR A 1 184 ? 39.661 11.913 -11.164 1.00 62.03 184 THR A O 1
ATOM 1476 N N . MET A 1 185 ? 37.466 11.862 -10.675 1.00 71.19 185 MET A N 1
ATOM 1477 C CA . MET A 1 185 ? 37.031 11.099 -11.852 1.00 71.19 185 MET A CA 1
ATOM 1478 C C . MET A 1 185 ? 36.205 11.967 -12.802 1.00 71.19 185 MET A C 1
ATOM 1480 O O . MET A 1 185 ? 35.541 12.910 -12.371 1.00 71.19 185 MET A O 1
ATOM 1484 N N . SER A 1 186 ? 36.239 11.651 -14.099 1.00 79.00 186 SER A N 1
ATOM 1485 C CA . SER A 1 186 ? 35.316 12.232 -15.077 1.00 79.00 186 SER A CA 1
ATOM 1486 C C . SER A 1 186 ? 33.893 11.710 -14.851 1.00 79.00 186 SER A C 1
ATOM 1488 O O . SER A 1 186 ? 33.699 10.600 -14.353 1.00 79.00 186 SER A O 1
ATOM 1490 N N . ASN A 1 187 ? 32.892 12.507 -15.241 1.00 78.44 187 ASN A N 1
ATOM 1491 C CA . ASN A 1 187 ? 31.478 12.157 -15.066 1.00 78.44 187 ASN A CA 1
ATOM 1492 C C . ASN A 1 187 ? 31.112 10.835 -15.760 1.00 78.44 187 ASN A C 1
ATOM 1494 O O . ASN A 1 187 ? 30.407 10.027 -15.171 1.00 78.44 187 ASN A O 1
ATOM 1498 N N . GLU A 1 188 ? 31.644 10.590 -16.961 1.00 77.88 188 GLU A N 1
ATOM 1499 C CA . GLU A 1 188 ? 31.408 9.349 -17.714 1.00 77.88 188 GLU A CA 1
ATOM 1500 C C . GLU A 1 188 ? 31.915 8.111 -16.959 1.00 77.88 188 GLU A C 1
ATOM 1502 O O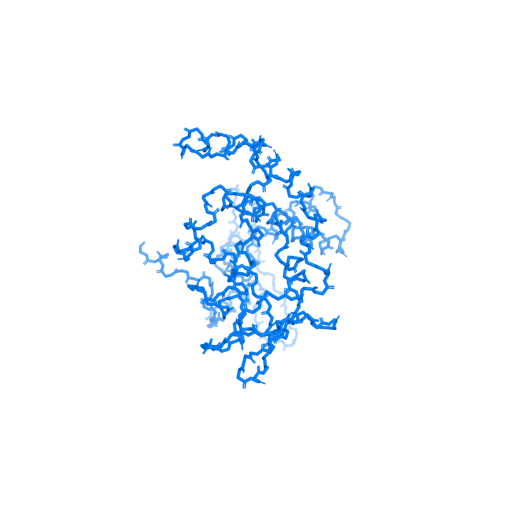 . GLU A 1 188 ? 31.229 7.094 -16.878 1.00 77.88 188 GLU A O 1
ATOM 1507 N N . THR A 1 189 ? 33.098 8.195 -16.344 1.00 73.44 189 THR A N 1
ATOM 1508 C CA . THR A 1 189 ? 33.662 7.071 -15.586 1.00 73.44 189 THR A CA 1
ATOM 1509 C C . THR A 1 189 ? 32.925 6.864 -14.262 1.00 73.44 189 THR A C 1
ATOM 1511 O O . THR A 1 189 ? 32.722 5.723 -13.856 1.00 73.44 189 THR A O 1
ATOM 1514 N N . LEU A 1 190 ? 32.484 7.945 -13.605 1.00 79.06 190 LEU A N 1
ATOM 1515 C CA . LEU A 1 190 ? 31.658 7.869 -12.395 1.00 79.06 190 LEU A CA 1
ATOM 1516 C C . LEU A 1 190 ? 30.310 7.193 -12.680 1.00 79.06 190 LEU A C 1
ATOM 1518 O O . LEU A 1 190 ? 29.876 6.342 -11.907 1.00 79.06 190 LEU A O 1
ATOM 1522 N N . GLU A 1 191 ? 29.669 7.544 -13.793 1.00 77.12 191 GLU A N 1
ATOM 1523 C CA . GLU A 1 191 ? 28.406 6.948 -14.226 1.00 77.12 191 GLU A CA 1
ATOM 1524 C C . GLU A 1 191 ? 28.565 5.450 -14.504 1.00 77.12 191 GLU A C 1
ATOM 1526 O O . GLU A 1 191 ? 27.857 4.637 -13.910 1.00 77.12 191 GLU A O 1
ATOM 1531 N N . LEU A 1 192 ? 29.544 5.065 -15.329 1.00 76.44 192 LEU A N 1
ATOM 1532 C CA . LEU A 1 192 ? 29.798 3.658 -15.650 1.00 76.44 192 LEU A CA 1
ATOM 1533 C C . LEU A 1 192 ? 30.138 2.833 -14.405 1.00 76.44 192 LEU A C 1
ATOM 1535 O O . LEU A 1 192 ? 29.627 1.725 -14.240 1.00 76.44 192 LEU A O 1
ATOM 1539 N N . GLN A 1 193 ? 30.961 3.368 -13.504 1.00 75.31 193 GLN A N 1
ATOM 1540 C CA . GLN A 1 193 ? 31.318 2.675 -12.269 1.00 75.31 193 GLN A CA 1
ATOM 1541 C C . GLN A 1 193 ? 30.126 2.561 -11.307 1.00 75.31 193 GLN A C 1
ATOM 1543 O O . GLN A 1 193 ? 29.980 1.537 -10.636 1.00 75.31 193 GLN A O 1
ATOM 1548 N N . SER A 1 194 ? 29.245 3.561 -11.273 1.00 79.44 194 SER A N 1
ATOM 1549 C CA . SER A 1 194 ? 28.025 3.525 -10.460 1.00 79.44 194 SER A CA 1
ATOM 1550 C C . SER A 1 194 ? 27.025 2.516 -11.010 1.00 79.44 194 SER A C 1
ATOM 1552 O O . SER A 1 194 ? 26.458 1.751 -10.240 1.00 79.44 194 SER A O 1
ATOM 1554 N N . ILE A 1 195 ? 26.868 2.441 -12.336 1.00 77.88 195 ILE A N 1
ATOM 1555 C CA . ILE A 1 195 ? 26.039 1.424 -12.999 1.00 77.88 195 ILE A CA 1
ATOM 1556 C C . ILE A 1 195 ? 26.577 0.026 -12.704 1.00 77.88 195 ILE A C 1
ATOM 1558 O O . ILE A 1 195 ? 25.805 -0.862 -12.356 1.00 77.88 195 ILE A O 1
ATOM 1562 N N . ILE A 1 196 ? 27.890 -0.184 -12.812 1.00 75.50 196 ILE A N 1
ATOM 1563 C CA . ILE A 1 196 ? 28.483 -1.498 -12.549 1.00 75.50 196 ILE A CA 1
ATOM 1564 C C . ILE A 1 196 ? 28.278 -1.898 -11.082 1.00 75.50 196 ILE A C 1
ATOM 1566 O O . ILE A 1 196 ? 27.819 -3.001 -10.812 1.00 75.50 196 ILE A O 1
ATOM 1570 N N . ASP A 1 197 ? 28.570 -1.018 -10.130 1.00 73.38 197 ASP A N 1
ATOM 1571 C CA . ASP A 1 197 ? 28.446 -1.332 -8.699 1.00 73.38 197 ASP A CA 1
ATOM 1572 C C . ASP A 1 197 ? 26.981 -1.481 -8.245 1.00 73.38 197 ASP A C 1
ATOM 1574 O O . ASP A 1 197 ? 26.677 -2.265 -7.348 1.00 73.38 197 ASP A O 1
ATOM 1578 N N . TRP A 1 198 ? 26.056 -0.765 -8.890 1.00 75.00 198 TRP A N 1
ATOM 1579 C CA . TRP A 1 198 ? 24.625 -0.861 -8.603 1.00 75.00 198 TRP A CA 1
ATOM 1580 C C . TRP A 1 198 ? 23.975 -2.104 -9.233 1.00 75.00 198 TRP A C 1
ATOM 1582 O O . TRP A 1 198 ? 23.153 -2.756 -8.590 1.00 75.00 198 TRP A O 1
ATOM 1592 N N . CYS A 1 199 ? 24.358 -2.468 -10.462 1.00 70.94 199 CYS A N 1
ATOM 1593 C CA . CYS A 1 199 ? 23.767 -3.595 -11.194 1.00 70.94 199 CYS A CA 1
ATOM 1594 C C . CYS A 1 199 ? 24.422 -4.945 -10.885 1.00 70.94 199 CYS A C 1
ATOM 1596 O O . CYS A 1 199 ? 23.759 -5.979 -10.991 1.00 70.94 199 CYS A O 1
ATOM 1598 N N . TYR A 1 200 ? 25.715 -4.973 -10.553 1.00 64.44 200 TYR A N 1
ATOM 1599 C CA . TYR A 1 200 ? 26.435 -6.227 -10.355 1.00 64.44 200 TYR A CA 1
ATOM 1600 C C . TYR A 1 200 ? 26.541 -6.594 -8.872 1.00 64.44 200 TYR A C 1
ATOM 1602 O O . TYR A 1 200 ? 26.779 -5.738 -8.017 1.00 64.44 200 TYR A O 1
ATOM 1610 N N . PRO A 1 201 ? 26.423 -7.891 -8.528 1.00 59.97 201 PRO A N 1
ATOM 1611 C CA . PRO A 1 201 ? 26.704 -8.331 -7.175 1.00 59.97 201 PRO A CA 1
ATOM 1612 C C . PRO A 1 201 ? 28.154 -7.992 -6.826 1.00 59.97 201 PRO A C 1
ATOM 1614 O O . PRO A 1 201 ? 29.064 -8.207 -7.629 1.00 59.97 201 PRO A O 1
ATOM 1617 N N . LYS A 1 202 ? 28.380 -7.498 -5.602 1.00 62.66 202 LYS A N 1
ATOM 1618 C CA . LYS A 1 202 ? 29.730 -7.180 -5.118 1.00 62.66 202 LYS A CA 1
ATOM 1619 C C . LYS A 1 202 ? 30.683 -8.355 -5.380 1.00 62.66 202 LYS A C 1
ATOM 1621 O O . LYS A 1 202 ? 30.282 -9.484 -5.104 1.00 62.66 202 LYS A O 1
ATOM 1626 N N . PRO A 1 203 ? 31.938 -8.129 -5.819 1.00 56.31 203 PRO A N 1
ATOM 1627 C CA . PRO A 1 203 ? 32.813 -9.189 -6.331 1.00 56.31 203 PRO A CA 1
ATOM 1628 C C . PRO A 1 203 ? 32.918 -10.437 -5.442 1.00 56.31 203 PRO A C 1
ATOM 1630 O O . PRO A 1 203 ? 32.851 -11.553 -5.942 1.00 56.31 203 PRO A O 1
ATOM 1633 N N . TYR A 1 204 ? 32.961 -10.272 -4.114 1.00 58.19 204 TYR A N 1
ATOM 1634 C CA . TYR A 1 204 ? 33.009 -11.381 -3.148 1.00 58.19 204 TYR A CA 1
ATOM 1635 C C . TYR A 1 204 ? 31.764 -12.293 -3.137 1.00 58.19 204 TYR A C 1
ATOM 1637 O O . TYR A 1 204 ? 31.789 -13.351 -2.514 1.00 58.19 204 TYR A O 1
ATOM 1645 N N . ARG A 1 205 ? 30.669 -11.885 -3.789 1.00 54.44 205 ARG A N 1
ATOM 1646 C CA . ARG A 1 205 ? 29.447 -12.676 -4.009 1.00 54.44 205 ARG A CA 1
ATOM 1647 C C . ARG A 1 205 ? 29.481 -13.471 -5.319 1.00 54.44 205 ARG A C 1
ATOM 1649 O O . ARG A 1 205 ? 28.582 -14.271 -5.544 1.00 54.44 205 ARG A O 1
ATOM 1656 N N . CYS A 1 206 ? 30.511 -13.287 -6.146 1.00 62.59 206 CYS A N 1
ATOM 1657 C CA . CYS A 1 206 ? 30.680 -13.940 -7.445 1.00 62.59 206 CYS A CA 1
ATOM 1658 C C . CYS A 1 206 ? 32.002 -14.730 -7.488 1.00 62.59 206 CYS A C 1
ATOM 1660 O O . CYS A 1 206 ? 32.893 -14.390 -8.272 1.00 62.59 206 CYS A O 1
ATOM 1662 N N . PRO A 1 207 ? 32.169 -15.773 -6.649 1.00 63.06 207 PRO A N 1
ATOM 1663 C CA . PRO A 1 207 ? 33.435 -16.495 -6.513 1.00 63.06 207 PRO A CA 1
ATOM 1664 C C . PRO A 1 207 ? 33.911 -17.116 -7.833 1.00 63.06 207 PRO A C 1
ATOM 1666 O O . PRO A 1 207 ? 35.091 -17.016 -8.151 1.00 63.06 207 PRO A O 1
ATOM 1669 N N . ALA A 1 208 ? 32.993 -17.653 -8.644 1.00 66.31 208 ALA A N 1
ATOM 1670 C CA . ALA A 1 208 ? 33.305 -18.207 -9.963 1.00 66.31 208 ALA A CA 1
ATOM 1671 C C . ALA A 1 208 ? 33.806 -17.135 -10.950 1.00 66.31 208 ALA A C 1
ATOM 1673 O O . ALA A 1 208 ? 34.766 -17.355 -11.688 1.00 66.31 208 ALA A O 1
ATOM 1674 N N . THR A 1 209 ? 33.202 -15.943 -10.939 1.00 65.31 209 THR A N 1
ATOM 1675 C CA . THR A 1 209 ? 33.638 -14.815 -11.776 1.00 65.31 209 THR A CA 1
ATOM 1676 C C . THR A 1 209 ? 34.994 -14.288 -11.319 1.00 65.31 209 THR A C 1
ATOM 1678 O O . THR A 1 209 ? 35.855 -14.022 -12.152 1.00 65.31 209 THR A O 1
ATOM 1681 N N . MET A 1 210 ? 35.222 -14.187 -10.005 1.00 63.38 210 MET A N 1
ATOM 1682 C CA . MET A 1 210 ? 36.523 -13.801 -9.451 1.00 63.38 210 MET A CA 1
ATOM 1683 C C . MET A 1 210 ? 37.622 -14.804 -9.809 1.00 63.38 210 MET A C 1
ATOM 1685 O O . MET A 1 210 ? 38.714 -14.385 -10.179 1.00 63.38 210 MET A O 1
ATOM 1689 N N . GLU A 1 211 ? 37.340 -16.106 -9.730 1.00 65.62 211 GLU A N 1
ATOM 1690 C CA . GLU A 1 211 ? 38.266 -17.167 -10.138 1.00 65.62 211 GLU A CA 1
ATOM 1691 C C . GLU A 1 211 ? 38.564 -17.099 -11.640 1.00 65.62 211 GLU A C 1
ATOM 1693 O O . GLU A 1 211 ? 39.724 -17.130 -12.041 1.00 65.62 211 GLU A O 1
ATOM 1698 N N . THR A 1 212 ? 37.538 -16.898 -12.470 1.00 71.25 212 THR A N 1
ATOM 1699 C CA . THR A 1 212 ? 37.694 -16.762 -13.927 1.00 71.25 212 THR A CA 1
ATOM 1700 C C . THR A 1 212 ? 38.543 -15.543 -14.290 1.00 71.25 212 THR A C 1
ATOM 1702 O O . THR A 1 212 ? 39.453 -15.648 -15.108 1.00 71.25 212 THR A O 1
ATOM 1705 N N . VAL A 1 213 ? 38.295 -14.391 -13.657 1.00 67.31 213 VAL A N 1
ATOM 1706 C CA . VAL A 1 213 ? 39.081 -13.163 -13.863 1.00 67.31 213 VAL A CA 1
ATOM 1707 C C . VAL A 1 213 ? 40.514 -13.327 -13.351 1.00 67.31 213 VAL A C 1
ATOM 1709 O O . VAL A 1 213 ? 41.451 -12.881 -14.010 1.00 67.31 213 VAL A O 1
ATOM 1712 N N . ALA A 1 214 ? 40.705 -13.990 -12.208 1.00 64.56 214 ALA A N 1
ATOM 1713 C CA . ALA A 1 214 ? 42.032 -14.282 -11.674 1.00 64.56 214 ALA A CA 1
ATOM 1714 C C . ALA A 1 214 ? 42.833 -15.191 -12.618 1.00 64.56 214 ALA A C 1
ATOM 1716 O O . ALA A 1 214 ? 43.987 -14.887 -12.912 1.00 64.56 214 ALA A O 1
ATOM 1717 N N . ASN A 1 215 ? 42.210 -16.248 -13.145 1.00 69.94 215 ASN A N 1
ATOM 1718 C CA . ASN A 1 215 ? 42.833 -17.145 -14.118 1.00 69.94 215 ASN A CA 1
ATOM 1719 C C . ASN A 1 215 ? 43.130 -16.416 -15.437 1.00 69.94 215 ASN A C 1
ATOM 1721 O O . ASN A 1 215 ? 44.240 -16.513 -15.943 1.00 69.94 215 ASN A O 1
ATOM 1725 N N . LEU A 1 216 ? 42.212 -15.577 -15.934 1.00 73.06 216 LEU A N 1
ATOM 1726 C CA . LEU A 1 216 ? 42.440 -14.730 -17.117 1.00 73.06 216 LEU A CA 1
ATOM 1727 C C . LEU A 1 216 ? 43.636 -13.778 -16.959 1.00 73.06 216 LEU A C 1
ATOM 1729 O O . LEU A 1 216 ? 44.333 -13.509 -17.933 1.00 73.06 216 LEU A O 1
ATOM 1733 N N . MET A 1 217 ? 43.879 -13.260 -15.754 1.00 67.88 217 MET A N 1
ATOM 1734 C CA . MET A 1 217 ? 45.017 -12.378 -15.467 1.00 67.88 217 MET A CA 1
ATOM 1735 C C . MET A 1 217 ? 46.339 -13.145 -15.308 1.00 67.88 217 MET A C 1
ATOM 1737 O O . MET A 1 217 ? 47.391 -12.620 -15.675 1.00 67.88 217 MET A O 1
ATOM 1741 N N . LEU A 1 218 ? 46.294 -14.370 -14.772 1.00 69.62 218 LEU A N 1
ATOM 1742 C CA . LEU A 1 218 ? 47.463 -15.245 -14.622 1.00 69.62 218 LEU A CA 1
ATOM 1743 C C . LEU A 1 218 ? 47.902 -15.845 -15.963 1.00 69.62 218 LEU A C 1
ATOM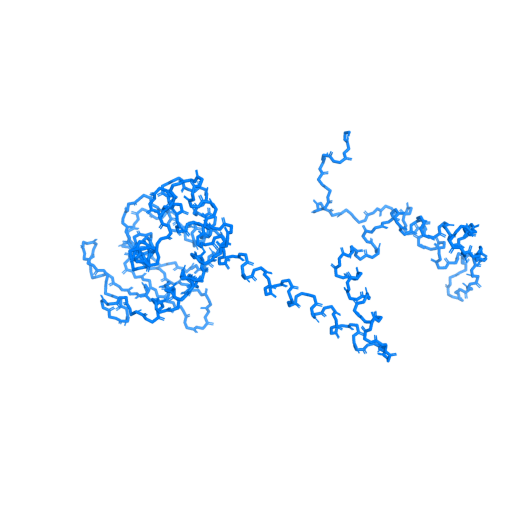 1745 O O . LEU A 1 218 ? 49.085 -15.795 -16.297 1.00 69.62 218 LEU A O 1
ATOM 1749 N N . ASP A 1 219 ? 46.949 -16.368 -16.731 1.00 77.62 219 ASP A N 1
ATOM 1750 C CA . ASP A 1 219 ? 47.197 -17.057 -17.999 1.00 77.62 219 ASP A CA 1
ATOM 1751 C C . ASP A 1 219 ? 47.311 -16.075 -19.176 1.00 77.62 219 ASP A C 1
ATOM 1753 O O . ASP A 1 219 ? 47.925 -16.385 -20.198 1.00 77.62 219 ASP A O 1
ATOM 1757 N N . GLY A 1 220 ? 46.751 -14.870 -19.020 1.00 66.06 220 GLY A N 1
ATOM 1758 C CA . GLY A 1 220 ? 46.598 -13.876 -20.078 1.00 66.06 220 GLY A CA 1
ATOM 1759 C C . GLY A 1 220 ? 45.513 -14.245 -21.092 1.00 66.06 220 GLY A C 1
ATOM 1760 O O . GLY A 1 220 ? 45.089 -15.392 -21.227 1.00 66.06 220 GLY A O 1
ATOM 1761 N N . ASN A 1 221 ? 45.048 -13.251 -21.847 1.00 72.06 221 ASN A N 1
ATOM 1762 C CA . ASN A 1 221 ? 44.110 -13.453 -22.943 1.00 72.06 221 ASN A CA 1
ATOM 1763 C C . ASN A 1 221 ? 44.372 -12.456 -24.079 1.00 72.06 221 ASN A C 1
ATOM 1765 O O . ASN A 1 221 ? 44.000 -11.284 -24.006 1.00 72.06 221 ASN A O 1
ATOM 1769 N N . PHE A 1 222 ? 44.974 -12.951 -25.161 1.00 68.31 222 PHE A N 1
ATOM 1770 C CA . PHE A 1 222 ? 45.344 -12.151 -26.330 1.00 68.31 222 PHE A CA 1
ATOM 1771 C C . PHE A 1 222 ? 44.145 -11.560 -27.085 1.00 68.31 222 PHE A C 1
ATOM 1773 O O . PHE A 1 222 ? 44.281 -10.488 -27.668 1.00 68.31 222 PHE A O 1
ATOM 1780 N N . LEU A 1 223 ? 42.970 -12.205 -27.050 1.00 72.50 223 LEU A N 1
ATOM 1781 C CA . LEU A 1 223 ? 41.753 -11.680 -27.688 1.00 72.50 223 LEU A CA 1
ATOM 1782 C C . LEU A 1 223 ? 41.202 -10.458 -26.948 1.00 72.50 223 LEU A C 1
ATOM 1784 O O . LEU A 1 223 ? 40.592 -9.587 -27.560 1.00 72.50 223 LEU A O 1
ATOM 1788 N N . LEU A 1 224 ? 41.440 -10.389 -25.637 1.00 66.12 224 LEU A N 1
ATOM 1789 C CA . LEU A 1 224 ? 41.042 -9.274 -24.779 1.00 66.12 224 LEU A CA 1
ATOM 1790 C C . LEU A 1 224 ? 42.183 -8.269 -24.549 1.00 66.12 224 LEU A C 1
ATOM 1792 O O . LEU A 1 224 ? 42.017 -7.324 -23.784 1.00 66.12 224 LEU A O 1
ATOM 1796 N N . GLY A 1 225 ? 43.345 -8.470 -25.185 1.00 67.94 225 GLY A N 1
ATOM 1797 C CA . GLY A 1 225 ? 44.531 -7.629 -24.997 1.00 67.94 225 GLY A CA 1
ATOM 1798 C C . GLY A 1 225 ? 45.154 -7.716 -23.597 1.00 67.94 225 GLY A C 1
ATOM 1799 O O . GLY A 1 225 ? 45.918 -6.833 -23.215 1.00 67.94 225 GLY A O 1
ATOM 1800 N N . ILE A 1 226 ? 44.834 -8.757 -22.824 1.00 65.00 226 ILE A N 1
ATOM 1801 C CA . ILE A 1 226 ? 45.321 -8.945 -21.454 1.00 65.00 226 ILE A CA 1
ATOM 1802 C C . ILE A 1 226 ? 46.622 -9.743 -21.514 1.00 65.00 226 ILE A C 1
ATOM 1804 O O . ILE A 1 226 ? 46.625 -10.923 -21.866 1.00 65.00 226 ILE A O 1
ATOM 1808 N N . THR A 1 227 ? 47.742 -9.116 -21.169 1.00 70.69 227 THR A N 1
ATOM 1809 C CA . THR A 1 227 ? 49.029 -9.812 -21.055 1.00 70.69 227 THR A CA 1
ATOM 1810 C C . THR A 1 227 ? 49.081 -10.641 -19.769 1.00 70.69 227 THR A C 1
ATOM 1812 O O . THR A 1 227 ? 48.687 -10.111 -18.727 1.00 70.69 227 THR A O 1
ATOM 1815 N N . PRO A 1 228 ? 49.601 -11.885 -19.803 1.00 74.31 228 PRO A N 1
ATOM 1816 C CA . PRO A 1 228 ? 49.781 -12.690 -18.598 1.00 74.31 228 PRO A CA 1
ATOM 1817 C C . PRO A 1 228 ? 50.625 -11.921 -17.582 1.00 74.31 228 PRO A C 1
ATOM 1819 O O . PRO A 1 228 ? 51.739 -11.485 -17.895 1.00 74.31 228 PRO A O 1
ATOM 1822 N N . SER A 1 229 ? 50.097 -11.729 -16.377 1.00 58.34 229 SER A N 1
ATOM 1823 C CA . SER A 1 229 ? 50.818 -11.040 -15.314 1.00 58.34 229 SER A CA 1
ATOM 1824 C C . SER A 1 229 ? 51.459 -12.080 -14.393 1.00 58.34 229 SER A C 1
ATOM 1826 O O . SER A 1 229 ? 50.747 -12.923 -13.842 1.00 58.34 229 SER A O 1
ATOM 1828 N N . PRO A 1 230 ? 52.787 -12.044 -14.173 1.00 55.94 230 PRO A N 1
ATOM 1829 C CA . PRO A 1 230 ? 53.412 -12.947 -13.220 1.00 55.94 230 PRO A CA 1
ATOM 1830 C C . PRO A 1 230 ? 52.835 -12.680 -11.821 1.00 55.94 230 PRO A C 1
ATOM 1832 O O . PRO A 1 230 ? 52.583 -11.519 -11.474 1.00 55.94 230 PRO A O 1
ATOM 1835 N N . PRO A 1 231 ? 52.622 -13.717 -10.994 1.00 52.78 231 PRO A N 1
ATOM 1836 C CA . PRO A 1 231 ? 52.125 -13.522 -9.641 1.00 52.78 231 PRO A CA 1
ATOM 1837 C C . PRO A 1 231 ? 53.108 -12.636 -8.866 1.00 52.78 231 PRO A C 1
ATOM 1839 O O . PRO A 1 231 ? 54.281 -12.978 -8.712 1.00 52.78 231 PRO A O 1
ATOM 1842 N N . SER A 1 232 ? 52.644 -11.482 -8.379 1.00 46.00 232 SER A N 1
ATOM 1843 C CA . SER A 1 232 ? 53.470 -10.572 -7.589 1.00 46.00 232 SER A CA 1
ATOM 1844 C C . SER A 1 232 ? 53.833 -11.228 -6.254 1.00 46.00 232 SER A C 1
ATOM 1846 O O . SER A 1 232 ? 52.983 -11.497 -5.402 1.00 46.00 232 SER A O 1
ATOM 1848 N N . VAL A 1 233 ? 55.122 -11.518 -6.073 1.00 45.03 233 VAL A N 1
ATOM 1849 C CA . VAL A 1 233 ? 55.656 -12.067 -4.823 1.00 45.03 233 VAL A CA 1
ATOM 1850 C C . VAL A 1 233 ? 55.893 -10.910 -3.856 1.00 45.03 233 VAL A C 1
ATOM 1852 O O . VAL A 1 233 ? 56.993 -10.371 -3.762 1.00 45.03 233 VAL A O 1
ATOM 1855 N N . HIS A 1 234 ? 54.858 -10.507 -3.126 1.00 42.34 234 HIS A N 1
ATOM 1856 C CA . HIS A 1 234 ? 55.053 -9.685 -1.935 1.00 42.34 234 HIS A CA 1
ATOM 1857 C C . HIS A 1 234 ? 55.287 -10.610 -0.740 1.00 42.34 234 HIS A C 1
ATOM 1859 O O . HIS A 1 234 ? 54.367 -11.285 -0.279 1.00 42.34 234 HIS A O 1
ATOM 1865 N N . MET A 1 235 ? 56.529 -10.657 -0.246 1.00 39.97 235 MET A N 1
ATOM 1866 C CA . MET A 1 235 ? 56.817 -11.287 1.042 1.00 39.97 235 MET A CA 1
ATOM 1867 C C . MET A 1 235 ? 56.202 -10.434 2.153 1.00 39.97 235 MET A C 1
ATOM 1869 O O . MET A 1 235 ? 56.712 -9.365 2.482 1.00 39.97 235 MET A O 1
ATOM 1873 N N . ASP A 1 236 ? 55.111 -10.914 2.741 1.00 40.59 236 ASP A N 1
ATOM 1874 C CA . ASP A 1 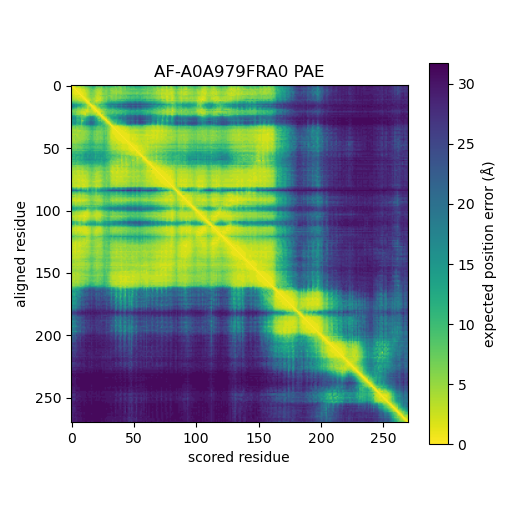236 ? 54.641 -10.407 4.025 1.00 40.59 236 ASP A CA 1
ATOM 1875 C C . ASP A 1 236 ? 55.658 -10.832 5.095 1.00 40.59 236 ASP A C 1
ATOM 1877 O O . ASP A 1 236 ? 55.806 -12.015 5.402 1.00 40.59 236 ASP A O 1
ATOM 1881 N N . THR A 1 237 ? 56.402 -9.879 5.657 1.00 46.88 237 THR A N 1
ATOM 1882 C CA . THR A 1 237 ? 57.463 -10.162 6.638 1.00 46.88 237 THR A CA 1
ATOM 1883 C C . THR A 1 237 ? 56.940 -10.826 7.914 1.00 46.88 237 THR A C 1
ATOM 1885 O O . THR A 1 237 ? 57.730 -11.414 8.656 1.00 46.88 237 THR A O 1
ATOM 1888 N N . LYS A 1 238 ? 55.624 -10.787 8.165 1.00 46.34 238 LYS A N 1
ATOM 1889 C CA . LYS A 1 238 ? 54.990 -11.442 9.319 1.00 46.34 238 LYS A CA 1
ATOM 1890 C C . LYS A 1 238 ? 54.468 -12.847 9.029 1.00 46.34 238 LYS A C 1
ATOM 1892 O O . LYS A 1 238 ? 54.176 -13.570 9.978 1.00 46.34 238 LYS A O 1
ATOM 1897 N N . ASN A 1 239 ? 54.390 -13.263 7.766 1.00 44.03 239 ASN A N 1
ATOM 1898 C CA . ASN A 1 239 ? 53.873 -14.575 7.392 1.00 44.03 239 ASN A CA 1
ATOM 1899 C C . ASN A 1 239 ? 54.805 -15.222 6.361 1.00 44.03 239 ASN A C 1
ATOM 1901 O O . ASN A 1 239 ? 54.782 -14.886 5.181 1.00 44.03 239 ASN A O 1
ATOM 1905 N N . LYS A 1 240 ? 55.632 -16.177 6.809 1.00 45.31 240 LYS A N 1
ATOM 1906 C CA . LYS A 1 240 ? 56.609 -16.926 5.990 1.00 45.31 240 LYS A CA 1
ATOM 1907 C C . LYS A 1 240 ? 55.948 -17.907 4.999 1.00 45.31 240 LYS A C 1
ATOM 1909 O O . LYS A 1 240 ? 56.395 -19.043 4.871 1.00 45.31 240 LYS A O 1
ATOM 1914 N N . SER A 1 241 ? 54.868 -17.514 4.325 1.00 50.28 241 SER A N 1
ATOM 1915 C CA . SER A 1 241 ? 54.217 -18.322 3.287 1.00 50.28 241 SER A CA 1
ATOM 1916 C C . SER A 1 241 ? 54.369 -17.649 1.915 1.00 50.28 241 SER A C 1
ATOM 1918 O O . SER A 1 241 ? 54.198 -16.432 1.831 1.00 50.28 241 SER A O 1
ATOM 1920 N N . PRO A 1 242 ? 54.658 -18.400 0.838 1.00 46.16 242 PRO A N 1
ATOM 1921 C CA . PRO A 1 242 ? 55.064 -17.850 -0.456 1.00 46.16 242 PRO A CA 1
ATOM 1922 C C . PRO A 1 242 ? 53.879 -17.498 -1.380 1.00 46.16 242 PRO A C 1
ATOM 1924 O O . PRO A 1 242 ? 53.986 -17.637 -2.596 1.00 46.16 242 PRO A O 1
ATOM 1927 N N . PHE A 1 243 ? 52.725 -17.090 -0.844 1.00 43.00 243 PHE A N 1
ATOM 1928 C CA . PHE A 1 243 ? 51.508 -16.902 -1.648 1.00 43.00 243 PHE A CA 1
ATOM 1929 C C . PHE A 1 243 ? 51.238 -15.422 -1.969 1.00 43.00 243 PHE A C 1
ATOM 1931 O O . PHE A 1 243 ? 51.186 -14.585 -1.066 1.00 43.00 243 PHE A O 1
ATOM 1938 N N . SER A 1 244 ? 51.029 -15.110 -3.257 1.00 51.41 244 SER A N 1
ATOM 1939 C CA . SER A 1 244 ? 50.601 -13.786 -3.746 1.00 51.41 244 SER A CA 1
ATOM 1940 C C . SER A 1 244 ? 49.178 -13.437 -3.278 1.00 51.41 244 SER A C 1
ATOM 1942 O O . SER A 1 244 ? 48.423 -14.320 -2.872 1.00 51.41 244 SER A O 1
ATOM 1944 N N . GLU A 1 245 ? 48.767 -12.164 -3.359 1.00 49.41 245 GLU A N 1
ATOM 1945 C CA . GLU A 1 245 ? 47.386 -11.741 -3.036 1.00 49.41 245 GLU A CA 1
ATOM 1946 C C . GLU A 1 245 ? 46.330 -12.504 -3.864 1.00 49.41 245 GLU A C 1
ATOM 1948 O O . GLU A 1 245 ? 45.292 -12.892 -3.330 1.00 49.41 245 GLU A O 1
ATOM 1953 N N . VAL A 1 246 ? 46.630 -12.821 -5.131 1.00 47.97 246 VAL A N 1
ATOM 1954 C CA . VAL A 1 246 ? 45.768 -13.633 -6.014 1.00 47.97 246 VAL A CA 1
ATOM 1955 C C . VAL A 1 246 ? 45.696 -15.085 -5.532 1.00 47.97 246 VAL A C 1
ATOM 1957 O O . VAL A 1 246 ? 44.610 -15.652 -5.407 1.00 47.97 246 VAL A O 1
ATOM 1960 N N . SER A 1 247 ? 46.835 -15.673 -5.157 1.00 49.94 247 SER A N 1
ATOM 1961 C CA . SER A 1 247 ? 46.882 -17.022 -4.584 1.00 49.94 247 SER A CA 1
ATOM 1962 C C . SER A 1 247 ? 46.150 -17.100 -3.240 1.00 49.94 247 SER A C 1
ATOM 1964 O O . SER A 1 247 ? 45.504 -18.108 -2.969 1.00 49.94 247 SER A O 1
ATOM 1966 N N . LYS A 1 248 ? 46.177 -16.034 -2.424 1.00 53.06 248 LYS A N 1
ATOM 1967 C CA . LYS A 1 248 ? 45.405 -15.933 -1.172 1.00 53.06 248 LYS A CA 1
ATOM 1968 C C . LYS A 1 248 ? 43.896 -15.903 -1.428 1.00 53.06 248 LYS A C 1
ATOM 1970 O O . LYS A 1 248 ? 43.160 -16.507 -0.653 1.00 53.06 248 LYS A O 1
ATOM 1975 N N . VAL A 1 249 ? 43.423 -15.241 -2.490 1.00 53.09 249 VAL A N 1
ATOM 1976 C CA . VAL A 1 249 ? 42.000 -15.263 -2.890 1.00 53.09 249 VAL A CA 1
ATOM 1977 C C . VAL A 1 249 ? 41.571 -16.684 -3.266 1.00 53.09 249 VAL A C 1
ATOM 1979 O O . VAL A 1 249 ? 40.592 -17.180 -2.714 1.00 53.09 249 VAL A O 1
ATOM 1982 N N . LEU A 1 250 ? 42.349 -17.381 -4.099 1.00 55.41 250 LEU A N 1
ATOM 1983 C CA . LEU A 1 250 ? 42.077 -18.776 -4.475 1.00 55.41 250 LEU A CA 1
ATOM 1984 C C . LEU A 1 250 ? 42.142 -19.737 -3.271 1.00 55.41 250 LEU A C 1
ATOM 1986 O O . LEU A 1 250 ? 41.370 -20.690 -3.186 1.00 55.41 250 LEU A O 1
ATOM 1990 N N . GLN A 1 251 ? 43.023 -19.481 -2.300 1.00 56.56 251 GLN A N 1
ATOM 1991 C CA . GLN A 1 251 ? 43.120 -20.273 -1.069 1.00 56.56 251 GLN A CA 1
ATOM 1992 C C . GLN A 1 251 ? 41.951 -20.009 -0.103 1.00 56.56 251 GLN A C 1
ATOM 1994 O O . GLN A 1 251 ? 41.462 -20.945 0.527 1.00 56.56 251 GLN A O 1
ATOM 1999 N N . ARG A 1 252 ? 41.466 -18.759 -0.012 1.00 55.78 252 ARG A N 1
ATOM 2000 C CA . ARG A 1 252 ? 40.254 -18.399 0.749 1.00 55.78 252 ARG A CA 1
ATOM 2001 C C . ARG A 1 252 ? 38.997 -19.043 0.168 1.00 55.78 252 ARG A C 1
ATOM 2003 O O . ARG A 1 252 ? 38.112 -19.373 0.940 1.00 55.78 252 ARG A O 1
ATOM 2010 N N . LEU A 1 253 ? 38.932 -19.231 -1.152 1.00 52.84 253 LEU A N 1
ATOM 2011 C CA . LEU A 1 253 ? 37.833 -19.936 -1.825 1.00 52.84 253 LEU A CA 1
ATOM 2012 C C . LEU A 1 253 ? 37.868 -21.460 -1.597 1.00 52.84 253 LEU A C 1
ATOM 2014 O O . LEU A 1 253 ? 36.819 -22.096 -1.603 1.00 52.84 253 LEU A O 1
ATOM 2018 N N . LYS A 1 254 ? 39.057 -22.046 -1.382 1.00 58.50 254 LYS A N 1
ATOM 2019 C CA . LYS A 1 254 ? 39.241 -23.488 -1.113 1.00 58.50 254 LYS A CA 1
ATOM 2020 C C . LYS A 1 254 ? 38.920 -23.911 0.323 1.00 58.50 254 LYS A C 1
ATOM 2022 O O . LYS A 1 254 ? 38.601 -25.075 0.544 1.00 58.50 254 LYS A O 1
ATOM 2027 N N . ASN A 1 255 ? 39.020 -23.001 1.289 1.00 53.19 255 ASN A N 1
ATOM 2028 C CA . ASN A 1 255 ? 38.593 -23.249 2.665 1.00 53.19 255 ASN A CA 1
ATOM 2029 C C . ASN A 1 255 ? 37.090 -22.921 2.761 1.00 53.19 255 ASN A C 1
ATOM 2031 O O . ASN A 1 255 ? 36.693 -21.847 2.328 1.00 53.19 255 ASN A O 1
ATOM 2035 N N . GLU A 1 256 ? 36.269 -23.854 3.258 1.00 50.78 256 GLU A N 1
ATOM 2036 C CA . GLU A 1 256 ? 34.796 -23.880 3.123 1.00 50.78 256 GLU A CA 1
ATOM 2037 C C . GLU A 1 256 ? 34.040 -22.530 3.230 1.00 50.78 256 GLU A C 1
ATOM 2039 O O . GLU A 1 256 ? 34.395 -21.656 4.026 1.00 50.78 256 GLU A O 1
ATOM 2044 N N . PRO A 1 257 ? 32.934 -22.375 2.472 1.00 50.03 257 PRO A N 1
ATOM 2045 C CA . PRO A 1 257 ? 32.275 -21.097 2.252 1.00 50.03 257 PRO A CA 1
ATOM 2046 C C . PRO A 1 257 ? 31.397 -20.668 3.428 1.00 50.03 257 PRO A C 1
ATOM 2048 O O . PRO A 1 257 ? 30.789 -21.469 4.141 1.00 50.03 257 PRO A O 1
ATOM 2051 N N . VAL A 1 258 ? 31.229 -19.355 3.548 1.00 46.16 258 VAL A N 1
ATOM 2052 C CA . VAL A 1 258 ? 30.168 -18.756 4.351 1.00 46.16 258 VAL A CA 1
ATOM 2053 C C . VAL A 1 258 ? 28.812 -19.178 3.764 1.00 46.16 258 VAL A C 1
ATOM 2055 O O . VAL A 1 258 ? 28.395 -18.692 2.714 1.00 46.16 258 VAL A O 1
ATOM 2058 N N . LYS A 1 259 ? 28.124 -20.099 4.444 1.00 40.84 259 LYS A N 1
ATOM 2059 C CA . LYS A 1 259 ? 26.738 -20.483 4.151 1.00 40.84 259 LYS A CA 1
ATOM 2060 C C . LYS A 1 259 ? 25.810 -19.301 4.431 1.00 40.84 259 LYS A C 1
ATOM 2062 O O . LYS A 1 259 ? 25.646 -18.951 5.594 1.00 40.84 259 LYS A O 1
ATOM 2067 N N . TYR A 1 260 ? 25.133 -18.767 3.414 1.00 40.44 260 TYR A N 1
ATOM 2068 C CA . TYR A 1 260 ? 23.901 -17.999 3.625 1.00 40.44 260 TYR A CA 1
ATOM 2069 C C . TYR A 1 260 ? 22.840 -18.336 2.577 1.00 40.44 260 TYR A C 1
ATOM 2071 O O . TYR A 1 260 ? 23.086 -18.325 1.375 1.00 40.44 260 TYR A O 1
ATOM 2079 N N . ALA A 1 261 ? 21.646 -18.633 3.085 1.00 37.25 261 ALA A N 1
ATOM 2080 C CA . ALA A 1 261 ? 20.543 -19.314 2.415 1.00 37.25 261 ALA A CA 1
ATOM 2081 C C . ALA A 1 261 ? 19.671 -18.433 1.498 1.00 37.25 261 ALA A C 1
ATOM 2083 O O . ALA A 1 261 ? 18.598 -18.865 1.101 1.00 37.25 261 ALA A O 1
ATOM 2084 N N . PHE A 1 262 ? 20.072 -17.196 1.190 1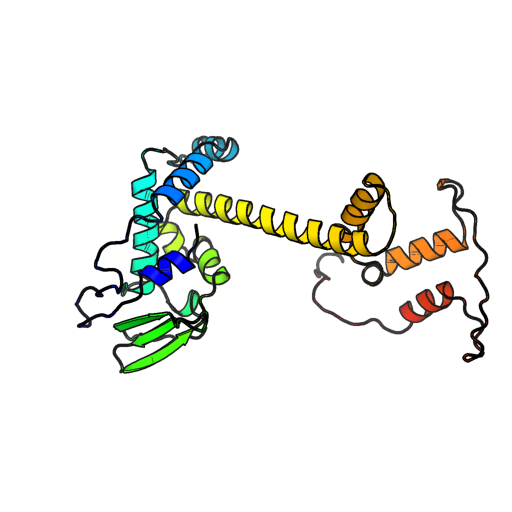.00 35.12 262 PHE A N 1
ATOM 2085 C CA . PHE A 1 262 ? 19.125 -16.204 0.658 1.00 35.12 262 PHE A CA 1
ATOM 2086 C C . PHE A 1 262 ? 19.188 -15.970 -0.861 1.00 35.12 262 PHE A C 1
ATOM 2088 O O . PHE A 1 262 ? 18.356 -15.240 -1.381 1.00 35.12 262 PHE A O 1
ATOM 2095 N N . LEU A 1 263 ? 20.161 -16.544 -1.583 1.00 34.06 263 LEU A N 1
ATOM 2096 C CA . LEU A 1 263 ? 20.370 -16.248 -3.016 1.00 34.06 263 LEU A CA 1
ATOM 2097 C C . LEU A 1 263 ? 20.583 -17.478 -3.913 1.00 34.06 263 LEU A C 1
ATOM 2099 O O . LEU A 1 263 ? 20.984 -17.324 -5.059 1.00 34.06 263 LEU A O 1
ATOM 2103 N N . LEU A 1 264 ? 20.308 -18.687 -3.426 1.00 38.38 264 LEU A N 1
ATOM 2104 C CA . LEU A 1 264 ? 20.281 -19.881 -4.274 1.00 38.38 264 LEU A CA 1
ATOM 2105 C C . LEU A 1 264 ? 18.842 -20.390 -4.326 1.00 38.38 264 LEU A C 1
ATOM 2107 O O . LEU A 1 264 ? 18.382 -21.042 -3.389 1.00 38.38 264 LEU A O 1
ATOM 2111 N N . HIS A 1 265 ? 18.126 -20.061 -5.404 1.00 36.75 265 HIS A N 1
ATOM 2112 C CA . HIS A 1 265 ? 16.909 -20.783 -5.752 1.00 36.75 265 HIS A CA 1
ATOM 2113 C C . HIS A 1 265 ? 17.325 -22.195 -6.179 1.00 36.75 265 HIS A C 1
ATOM 2115 O O . HIS A 1 265 ? 18.234 -22.380 -6.983 1.00 36.75 265 HIS A O 1
ATOM 2121 N N . THR A 1 266 ? 16.679 -23.208 -5.611 1.00 42.91 266 THR A N 1
ATOM 2122 C CA . THR A 1 266 ? 16.993 -24.630 -5.823 1.00 42.91 266 THR A CA 1
ATOM 2123 C C . THR A 1 266 ? 16.742 -25.137 -7.246 1.00 42.91 266 THR A C 1
ATOM 2125 O O . THR A 1 266 ? 17.052 -26.292 -7.526 1.00 42.91 266 THR A O 1
ATOM 2128 N N . ASP A 1 267 ? 16.211 -24.301 -8.138 1.00 41.69 267 ASP A N 1
ATOM 2129 C CA . ASP A 1 267 ? 15.853 -24.687 -9.505 1.00 41.69 267 ASP A CA 1
ATOM 2130 C C . ASP A 1 267 ? 16.972 -24.452 -10.533 1.00 41.69 267 ASP A C 1
ATOM 2132 O O . ASP A 1 267 ? 16.869 -24.946 -11.651 1.00 41.69 267 ASP A O 1
ATOM 2136 N N . ASP A 1 268 ? 18.089 -23.821 -10.151 1.00 36.59 268 ASP A N 1
ATOM 2137 C CA . ASP A 1 268 ? 19.243 -23.613 -11.048 1.00 36.59 268 ASP A CA 1
ATOM 2138 C C . ASP A 1 268 ? 20.136 -24.867 -11.215 1.00 36.59 268 ASP A C 1
ATOM 2140 O O . ASP A 1 268 ? 21.222 -24.799 -11.791 1.00 36.59 268 ASP A O 1
ATOM 2144 N N . PHE A 1 269 ? 19.693 -26.032 -10.723 1.00 39.44 269 PHE A N 1
ATOM 2145 C CA . PHE A 1 269 ? 20.414 -27.310 -10.826 1.00 39.44 269 PHE A CA 1
ATOM 2146 C C . PHE A 1 269 ? 19.569 -28.452 -11.423 1.00 39.44 269 PHE A C 1
ATOM 2148 O O . PHE A 1 269 ? 19.666 -29.600 -10.974 1.00 39.44 269 PHE A O 1
ATOM 2155 N N . ARG A 1 270 ? 18.759 -28.168 -12.449 1.00 32.34 270 ARG A N 1
ATOM 2156 C CA . ARG A 1 270 ? 18.251 -29.202 -13.368 1.00 32.34 270 ARG A CA 1
ATOM 2157 C C . ARG A 1 270 ? 18.707 -28.969 -14.796 1.00 32.34 270 ARG A C 1
ATOM 2159 O O . ARG A 1 270 ? 18.621 -27.814 -15.257 1.00 32.34 270 ARG A O 1
#

Nearest PDB structures (foldseek):
  9exg-assembly3_C  TM=4.804E-01  e=8.787E-01  Saccharomyces cerevisiae S288C
  9eyt-assembly1_A  TM=5.144E-01  e=2.262E+00  Saccharomyces cerevisiae S288C
  3gc3-assembly1_B  TM=4.898E-01  e=2.673E+00  Bos taurus
  9exf-assembly4_D  TM=5.246E-01  e=3.732E+00  Saccharomyces cerevisiae S288C
  1bpo-assembly1_B  TM=2.857E-01  e=3.732E+00  Rattus norvegicus

pLDDT: mean 71.7, std 14.5, range [32.34, 91.5]